Protein AF-0000000074579206 (afdb_homodimer)

Sequence (280 aa):
MSEERIQFNAKKGKWYVSKKIKIDENTSNEEIARVLASIEETLSIKIKDFLPFDMEKLRAIADEIYEKKKGRVKEEDISGALTKLKSPGTTKKLGTIDDTKEGKEILKRLLTEIVLERLGITSKIEAKMIEKYIEKSKAKMSEERIQFNAKKGKWYVSKKIKIDENTSNEEIARVLASIEETLSIKIKDFLPFDMEKLRAIADEIYEKKKGRVKEEDISGALTKLKSPGTTKKLGTIDDTKEGKEILKRLLTEIVLERLGITSKIEAKMIEKYIEKSKAK

pLDDT: mean 94.87, std 7.05, range [51.12, 98.88]

Radius of gyration: 19.79 Å; Cα contacts (8 Å, |Δi|>4): 370; chains: 2; bounding box: 54×46×43 Å

Secondary structure (DSSP, 8-state):
-PPEEEEEEEEETTEEEEEEEEE-TT--HHHHHHHHHHHHHHHHHHHHHHS-S-HHHHHHHHHHH----SSPPPHHHHHHHHHHHTSHHHHHHHTTT--SHHHHHHHHHHHHHHHHHHTT---PPPHHHHHHHHHHHHH-/-PPEEEEEEEEETTEEEEEEEEE-TT--HHHHHHHHHHHHHHHHHHHHHHS-S-HHHHHHHHHHH----SSPPPHHHHHHHHHHHTSHHHHHHHTTT--SHHHHHHHHHHHHHHHHHHTT---PPPHHHHHHHHHHHHH-

Nearest PDB structures (foldseek):
  8oou-assembly1_A  TM=2.689E-01  e=5.835E+00  Respiratory syncytial virus
  4uc8-assembly2_A  TM=2.616E-01  e=8.310E+00  Human respiratory syncytial virus A2
  4uca-assembly2_B  TM=2.344E-01  e=8.815E+00  Human respiratory syncytial virus A2
  8oou-assembly1_A  TM=2.690E-01  e=6.483E+00  Respiratory syncytial virus
  4uc8-assembly2_A  TM=2.626E-01  e=9.244E+00  Human respiratory syncytial virus A2

Organism: Methanococcus maripaludis (strain DSM 14266 / JCM 13030 / NBRC 101832 / S2 / LL) (N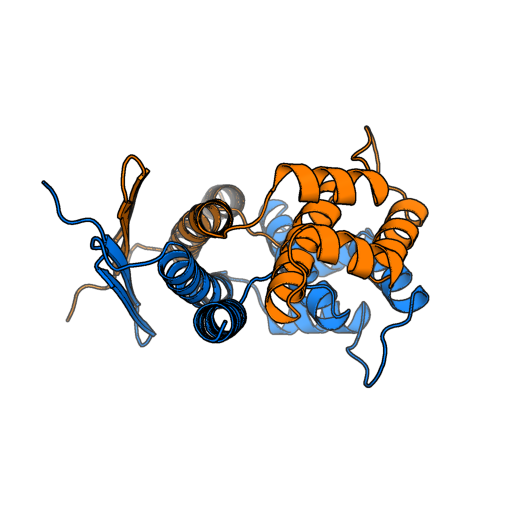CBI:txid267377)

Foldseek 3Di:
DDWDKDWDWDDDVPDTDIQMDTDDPPQDPLNVVLSVLAVVVVCVVVVVVPDPWDVVLLVVLLVVLPDQDPDAQDPVSVVSSVCSLPDPVSLVSQCVGPVDPVSSVVSSVVSVQVNCVSNVNDPRDHSVNSVVVVVVVVVD/DDWDKDWDWDDDVVDTDIQMDTDDPPQDPLNVVLSVLAVVVVCVVVVVVPDPWDVVLLVVLLVVLDDQDPDAQDPVSVVSSVCSLPDPVSLVSQCVGPVDPVSSVVSSVVSVQVNCVSNVNDPRDHSVNSVVVVVVVVVD

Structure (mmCIF, N/CA/C/O backbone):
data_AF-0000000074579206-model_v1
#
loop_
_entity.id
_entity.type
_entity.pdbx_description
1 polymer 'Conserved hypothetical archaeal protein'
#
loop_
_atom_site.group_PDB
_atom_site.id
_atom_site.type_symbol
_atom_site.label_atom_id
_atom_site.label_alt_id
_atom_site.label_comp_id
_atom_site.label_asym_id
_atom_site.label_entity_id
_atom_site.label_seq_id
_atom_site.pdbx_PDB_ins_code
_atom_site.Cartn_x
_atom_site.Cartn_y
_atom_site.Cartn_z
_atom_site.occupancy
_atom_site.B_iso_or_equiv
_atom_site.auth_seq_id
_atom_site.auth_comp_id
_atom_site.auth_asym_id
_atom_site.auth_atom_id
_atom_site.pdbx_PDB_model_num
ATOM 1 N N . MET A 1 1 ? -30.531 15.031 3.836 1 51.12 1 MET A N 1
ATOM 2 C CA . MET A 1 1 ? -29.266 14.867 3.135 1 51.12 1 MET A CA 1
ATOM 3 C C . MET A 1 1 ? -28.656 13.5 3.432 1 51.12 1 MET A C 1
ATOM 5 O O . MET A 1 1 ? -28.891 12.93 4.496 1 51.12 1 MET A O 1
ATOM 9 N N . SER A 1 2 ? -28.359 12.656 2.531 1 68.44 2 SER A N 1
ATOM 10 C CA . SER A 1 2 ? -27.938 11.281 2.783 1 68.44 2 SER A CA 1
ATOM 11 C C . SER A 1 2 ? -26.766 11.227 3.748 1 68.44 2 SER A C 1
ATOM 13 O O . SER A 1 2 ? -25.875 12.086 3.707 1 68.44 2 SER A O 1
ATOM 15 N N . GLU A 1 3 ? -26.828 10.414 4.633 1 88.88 3 GLU A N 1
ATOM 16 C CA . GLU A 1 3 ? -25.859 10.25 5.719 1 88.88 3 GLU A CA 1
ATOM 17 C C . GLU A 1 3 ? -24.469 9.914 5.18 1 88.88 3 GLU A C 1
ATOM 19 O O . GLU A 1 3 ? -24.328 9.039 4.324 1 88.88 3 GLU A O 1
ATOM 24 N N . GLU A 1 4 ? -23.469 10.859 5.457 1 96.62 4 GLU A N 1
ATOM 25 C CA . GLU A 1 4 ? -22.078 10.602 5.098 1 96.62 4 GLU A CA 1
ATOM 26 C C . GLU A 1 4 ? -21.453 9.555 6.012 1 96.62 4 GLU A C 1
ATOM 28 O O . GLU A 1 4 ? -21.609 9.617 7.234 1 96.62 4 GLU A O 1
ATOM 33 N N . ARG A 1 5 ? -20.859 8.523 5.383 1 98.44 5 ARG A N 1
ATOM 34 C CA . ARG A 1 5 ? -20.266 7.438 6.164 1 98.44 5 ARG A CA 1
ATOM 35 C C . ARG A 1 5 ? -19.266 6.645 5.328 1 98.44 5 ARG A C 1
ATOM 37 O O . ARG A 1 5 ? -19.281 6.73 4.098 1 98.44 5 ARG A O 1
ATOM 44 N N . ILE A 1 6 ? -18.438 5.953 5.961 1 98.75 6 ILE A N 1
ATOM 45 C CA . ILE A 1 6 ? -17.531 4.957 5.395 1 98.75 6 ILE A CA 1
ATOM 46 C C . ILE A 1 6 ? -17.766 3.607 6.066 1 98.75 6 ILE A C 1
ATOM 48 O O . ILE A 1 6 ? -17.859 3.527 7.293 1 98.75 6 ILE A O 1
ATOM 52 N N . GLN A 1 7 ? -17.859 2.617 5.242 1 98.62 7 GLN A N 1
ATOM 53 C CA . GLN A 1 7 ? -18.109 1.286 5.789 1 98.62 7 GLN A CA 1
ATOM 54 C C . GLN A 1 7 ? -17.406 0.216 4.961 1 98.62 7 GLN A C 1
ATOM 56 O O . GLN A 1 7 ? -17.438 0.253 3.729 1 98.62 7 GLN A O 1
ATOM 61 N N . PHE A 1 8 ? -16.719 -0.655 5.574 1 98.88 8 PHE A N 1
ATOM 62 C CA . PHE A 1 8 ? -16.141 -1.862 5.004 1 98.88 8 PHE A CA 1
ATOM 63 C C . PHE A 1 8 ? -16.578 -3.098 5.781 1 98.88 8 PHE A C 1
ATOM 65 O O . PHE A 1 8 ? -16.391 -3.168 7 1 98.88 8 PHE A O 1
ATOM 72 N N . ASN A 1 9 ? -17.219 -3.982 5.109 1 98.62 9 ASN A N 1
ATOM 73 C CA . ASN A 1 9 ? -17.625 -5.266 5.668 1 98.62 9 ASN A CA 1
ATOM 74 C C . ASN A 1 9 ? -17.156 -6.43 4.801 1 98.62 9 ASN A C 1
ATOM 76 O O . ASN A 1 9 ? -17.281 -6.387 3.576 1 98.62 9 ASN A O 1
ATOM 80 N N . ALA A 1 10 ? -16.625 -7.367 5.441 1 98.5 10 ALA A N 1
ATOM 81 C CA . ALA A 1 10 ? -16.219 -8.562 4.719 1 98.5 10 ALA A CA 1
ATOM 82 C C . ALA A 1 10 ? -16.484 -9.82 5.543 1 98.5 10 ALA A C 1
ATOM 84 O O . ALA A 1 10 ? -16.234 -9.844 6.75 1 98.5 10 ALA A O 1
ATOM 85 N N . LYS A 1 11 ? -17.078 -10.719 4.938 1 98.12 11 LYS A N 1
ATOM 86 C CA . LYS A 1 11 ? -17.312 -12.031 5.523 1 98.12 11 LYS A CA 1
ATOM 87 C C . LYS A 1 11 ? -16.984 -13.141 4.523 1 98.12 11 LYS A C 1
ATOM 89 O O . LYS A 1 11 ? -17.547 -13.18 3.428 1 98.12 11 LYS A O 1
ATOM 94 N N . LYS A 1 12 ? -16.125 -13.992 4.812 1 97.44 12 LYS A N 1
ATOM 95 C CA . LYS A 1 12 ? -15.75 -15.172 4.043 1 97.44 12 LYS A CA 1
ATOM 96 C C . LYS A 1 12 ? -15.148 -16.25 4.953 1 97.44 12 LYS A C 1
ATOM 98 O O . LYS A 1 12 ? -14.039 -16.094 5.461 1 97.44 12 LYS A O 1
ATOM 103 N N . GLY A 1 13 ? -15.867 -17.406 5.078 1 94.94 13 GLY A N 1
ATOM 104 C CA . GLY A 1 13 ? -15.391 -18.422 6.008 1 94.94 13 GLY A CA 1
ATOM 105 C C . GLY A 1 13 ? -15.258 -17.906 7.43 1 94.94 13 GLY A C 1
ATOM 106 O O . GLY A 1 13 ? -16.219 -17.359 7.984 1 94.94 13 GLY A O 1
ATOM 107 N N . LYS A 1 14 ? -14.109 -17.984 7.961 1 95.94 14 LYS A N 1
ATOM 108 C CA . LYS A 1 14 ? -13.859 -17.562 9.336 1 95.94 14 LYS A CA 1
ATOM 109 C C . LYS A 1 14 ? -13.484 -16.078 9.398 1 95.94 14 LYS A C 1
ATOM 111 O O . LYS A 1 14 ? -13.422 -15.492 10.477 1 95.94 14 LYS A O 1
ATOM 116 N N . TRP A 1 15 ? -13.195 -15.547 8.242 1 97.38 15 TRP A N 1
ATOM 117 C CA . TRP A 1 15 ? -12.812 -14.141 8.211 1 97.38 15 TRP A CA 1
ATOM 118 C C . TRP A 1 15 ? -14.039 -13.234 8.297 1 97.38 15 TRP A C 1
ATOM 120 O O . TRP A 1 15 ? -14.953 -13.336 7.469 1 97.38 15 TRP A O 1
ATOM 130 N N . TYR A 1 16 ? -14.062 -12.453 9.289 1 97.81 16 TYR A N 1
ATOM 131 C CA . TYR A 1 16 ? -15.094 -11.43 9.453 1 97.81 16 TYR A CA 1
ATOM 132 C C . TYR A 1 16 ? -14.484 -10.117 9.93 1 97.81 16 TYR A C 1
ATOM 134 O O . TYR A 1 16 ? -13.688 -10.102 10.875 1 97.81 16 TYR A O 1
ATOM 142 N N . VAL A 1 17 ? -14.828 -9.086 9.25 1 98.19 17 VAL A N 1
ATOM 143 C CA . VAL A 1 17 ? -14.375 -7.766 9.672 1 98.19 17 VAL A CA 1
ATOM 144 C C . VAL A 1 17 ? -15.438 -6.727 9.336 1 98.19 17 VAL A C 1
ATOM 146 O O . VAL A 1 17 ? -16.109 -6.828 8.312 1 98.19 17 VAL A O 1
ATOM 149 N N . SER A 1 18 ? -15.703 -5.871 10.25 1 98.38 18 SER A N 1
ATOM 150 C CA . SER A 1 18 ? -16.562 -4.707 10.07 1 98.38 18 SER A CA 1
ATOM 151 C C . SER A 1 18 ? -15.891 -3.436 10.578 1 98.38 18 SER A C 1
ATOM 153 O O . SER A 1 18 ? -15.555 -3.336 11.758 1 98.38 18 SER A O 1
ATOM 155 N N . LYS A 1 19 ? -15.578 -2.523 9.711 1 98.56 19 LYS A N 1
ATOM 156 C CA . LYS A 1 19 ? -15.047 -1.202 10.031 1 98.56 19 LYS A CA 1
ATOM 157 C C . LYS A 1 19 ? -15.93 -0.098 9.469 1 98.56 19 LYS A C 1
ATOM 159 O O . LYS A 1 19 ? -16.312 -0.143 8.297 1 98.56 19 LYS A O 1
ATOM 164 N N . LYS A 1 20 ? -16.297 0.855 10.312 1 97.75 20 LYS A N 1
ATOM 165 C CA . LYS A 1 20 ? -17.203 1.905 9.852 1 97.75 20 LYS A CA 1
ATOM 166 C C . LYS A 1 20 ? -17 3.189 10.656 1 97.75 20 LYS A C 1
ATOM 168 O O . LYS A 1 20 ? -16.469 3.158 11.766 1 97.75 20 LYS A O 1
ATOM 173 N N . ILE A 1 21 ? -17.344 4.254 10.086 1 98.31 21 ILE A N 1
ATOM 174 C CA . ILE A 1 21 ? -17.406 5.551 10.75 1 98.31 21 ILE A CA 1
ATOM 175 C C . ILE A 1 21 ? -18.547 6.383 10.164 1 98.31 21 ILE A C 1
ATOM 177 O O . ILE A 1 21 ? -18.688 6.465 8.938 1 98.31 21 ILE A O 1
ATOM 181 N N . LYS A 1 22 ? -19.344 6.871 11.07 1 98.06 22 LYS A N 1
ATOM 182 C CA . LYS A 1 22 ? -20.281 7.91 10.664 1 98.06 22 LYS A CA 1
ATOM 183 C C . LYS A 1 22 ? -19.609 9.273 10.617 1 98.06 22 LYS A C 1
ATOM 185 O O . LYS A 1 22 ? -18.797 9.609 11.484 1 98.06 22 LYS A O 1
ATOM 190 N N . ILE A 1 23 ? -19.906 9.992 9.633 1 98.19 23 ILE A N 1
ATOM 191 C CA . ILE A 1 23 ? -19.266 11.289 9.453 1 98.19 23 ILE A CA 1
ATOM 192 C C . ILE A 1 23 ? -20.266 12.406 9.734 1 98.19 23 ILE A C 1
ATOM 194 O O . ILE A 1 23 ? -21.312 12.484 9.086 1 98.19 23 ILE A O 1
ATOM 198 N N . ASP A 1 24 ? -20.031 13.195 10.656 1 96.62 24 ASP A N 1
ATOM 199 C CA . ASP A 1 24 ? -20.828 14.383 10.969 1 96.62 24 ASP A CA 1
ATOM 200 C C . ASP A 1 24 ? -19.938 15.617 11.094 1 96.62 24 ASP A C 1
ATOM 202 O O . ASP A 1 24 ? -18.797 15.617 10.633 1 96.62 24 ASP A O 1
ATOM 206 N N . GLU A 1 25 ? -20.5 16.734 11.531 1 94.75 25 GLU A N 1
ATOM 207 C CA . GLU A 1 25 ? -19.781 18.016 11.578 1 94.75 25 GLU A CA 1
ATOM 208 C C . GLU A 1 25 ? -18.578 17.938 12.523 1 94.75 25 GLU A C 1
ATOM 210 O O . GLU A 1 25 ? -17.672 18.766 12.445 1 94.75 25 GLU A O 1
ATOM 215 N N . ASN A 1 26 ? -18.516 16.922 13.438 1 95.5 26 ASN A N 1
ATOM 216 C CA . ASN A 1 26 ? -17.453 16.812 14.43 1 95.5 26 ASN A CA 1
ATOM 217 C C . ASN A 1 26 ? -16.375 15.812 13.992 1 95.5 26 ASN A C 1
ATOM 219 O O . ASN A 1 26 ? -15.359 15.664 14.672 1 95.5 26 ASN A O 1
ATOM 223 N N . THR A 1 27 ? -16.594 15.148 12.922 1 97.5 27 THR A N 1
ATOM 224 C CA . THR A 1 27 ? -15.617 14.18 12.422 1 97.5 27 THR A CA 1
ATOM 225 C C . THR A 1 27 ? -14.516 14.883 11.625 1 97.5 27 THR A C 1
ATOM 227 O O . THR A 1 27 ? -14.789 15.5 10.594 1 97.5 27 THR A O 1
ATOM 230 N N . SER A 1 28 ? -13.305 14.789 12.078 1 97.12 28 SER A N 1
ATOM 231 C CA . SER A 1 28 ? -12.203 15.43 11.383 1 97.12 28 SER A CA 1
ATOM 232 C C . SER A 1 28 ? -11.766 14.617 10.172 1 97.12 28 SER A C 1
ATOM 234 O O . SER A 1 28 ? -12 13.406 10.109 1 97.12 28 SER A O 1
ATOM 236 N N . ASN A 1 29 ? -11.188 15.266 9.234 1 97.81 29 ASN A N 1
ATOM 237 C CA . ASN A 1 29 ? -10.609 14.586 8.086 1 97.81 29 ASN A CA 1
ATOM 238 C C . ASN A 1 29 ? -9.586 13.539 8.508 1 97.81 29 ASN A C 1
ATOM 240 O O . ASN A 1 29 ? -9.516 12.453 7.926 1 97.81 29 ASN A O 1
ATOM 244 N N . GLU A 1 30 ? -8.812 13.852 9.508 1 98.25 30 GLU A N 1
ATOM 245 C CA . GLU A 1 30 ? -7.801 12.914 10 1 98.25 30 GLU A CA 1
ATOM 246 C C . GLU A 1 30 ? -8.438 11.641 10.539 1 98.25 30 GLU A C 1
ATOM 248 O O . GLU A 1 30 ? -7.875 10.555 10.414 1 98.25 30 GLU A O 1
ATOM 253 N N . GLU A 1 31 ? -9.586 11.781 11.156 1 98.38 31 GLU A N 1
ATOM 254 C CA . GLU A 1 31 ? -10.297 10.602 11.633 1 98.38 31 GLU A CA 1
ATOM 255 C C . GLU A 1 31 ? -10.75 9.727 10.469 1 98.38 31 GLU A C 1
ATOM 257 O O . GLU A 1 31 ? -10.703 8.492 10.555 1 98.38 31 GLU A O 1
ATOM 262 N N . ILE A 1 32 ? -11.164 10.367 9.453 1 98.69 32 ILE A N 1
ATOM 263 C CA . ILE A 1 32 ? -11.547 9.641 8.25 1 98.69 32 ILE A CA 1
ATOM 264 C C . ILE A 1 32 ? -10.328 8.906 7.684 1 98.69 32 ILE A C 1
ATOM 266 O O . ILE A 1 32 ? -10.398 7.711 7.391 1 98.69 32 ILE A O 1
ATOM 270 N N . ALA A 1 33 ? -9.211 9.617 7.578 1 98.81 33 ALA A N 1
ATOM 271 C CA . ALA A 1 33 ? -7.969 9.016 7.086 1 98.81 33 ALA A CA 1
ATOM 272 C C . ALA A 1 33 ? -7.57 7.812 7.934 1 98.81 33 ALA A C 1
ATOM 274 O O . ALA A 1 33 ? -7.086 6.805 7.402 1 98.81 33 ALA A O 1
ATOM 275 N N . ARG A 1 34 ? -7.77 7.891 9.188 1 98.81 34 ARG A N 1
ATOM 276 C CA . ARG A 1 34 ? -7.414 6.812 10.102 1 98.81 34 ARG A CA 1
ATOM 277 C C . ARG A 1 34 ? -8.219 5.555 9.797 1 98.81 34 ARG A C 1
ATOM 279 O O . ARG A 1 34 ? -7.672 4.449 9.773 1 98.81 34 ARG A O 1
ATOM 286 N N . VAL A 1 35 ? -9.508 5.723 9.617 1 98.88 35 VAL A N 1
ATOM 287 C CA . VAL A 1 35 ? -10.367 4.582 9.328 1 98.88 35 VAL A CA 1
ATOM 288 C C . VAL A 1 35 ? -10 3.986 7.973 1 98.88 35 VAL A C 1
ATOM 290 O O . VAL A 1 35 ? -9.914 2.764 7.828 1 98.88 35 VAL A O 1
ATOM 293 N N . LEU A 1 36 ? -9.766 4.887 7.012 1 98.88 36 LEU A N 1
ATOM 294 C CA . LEU A 1 36 ? -9.352 4.41 5.695 1 98.88 36 LEU A CA 1
ATOM 295 C C . LEU A 1 36 ? -8.039 3.629 5.789 1 98.88 36 LEU A C 1
ATOM 297 O O . LEU A 1 36 ? -7.902 2.568 5.176 1 98.88 36 LEU A O 1
ATOM 301 N N . ALA A 1 37 ? -7.113 4.113 6.523 1 98.75 37 ALA A N 1
ATOM 302 C CA . ALA A 1 37 ? -5.836 3.43 6.719 1 98.75 37 ALA A CA 1
ATOM 303 C C . ALA A 1 37 ? -6.039 2.076 7.395 1 98.75 37 ALA A C 1
ATOM 305 O O . ALA A 1 37 ? -5.371 1.098 7.047 1 98.75 37 ALA A O 1
ATOM 306 N N . SER A 1 38 ? -6.938 2.025 8.336 1 98.81 38 SER A N 1
ATOM 307 C CA . SER A 1 38 ? -7.246 0.783 9.031 1 98.81 38 SER A CA 1
ATOM 308 C C . SER A 1 38 ? -7.805 -0.266 8.078 1 98.81 38 SER A C 1
ATOM 310 O O . SER A 1 38 ? -7.453 -1.443 8.164 1 98.81 38 SER A O 1
ATOM 312 N N . ILE A 1 39 ? -8.648 0.149 7.223 1 98.88 39 ILE A N 1
ATOM 313 C CA . ILE A 1 39 ? -9.195 -0.76 6.219 1 98.88 39 ILE A CA 1
ATOM 314 C C . ILE A 1 39 ? -8.078 -1.232 5.289 1 98.88 39 ILE A C 1
ATOM 316 O O . ILE A 1 39 ? -7.969 -2.428 5.004 1 98.88 39 ILE A O 1
ATOM 320 N N . GLU A 1 40 ? -7.27 -0.291 4.844 1 98.5 40 GLU A N 1
ATOM 321 C CA . GLU A 1 40 ? -6.188 -0.629 3.924 1 98.5 40 GLU A CA 1
ATOM 322 C C . GLU A 1 40 ? -5.246 -1.665 4.535 1 98.5 40 GLU A C 1
ATOM 324 O O . GLU A 1 40 ? -4.785 -2.576 3.846 1 98.5 40 GLU A O 1
ATOM 329 N N . GLU A 1 41 ? -4.941 -1.551 5.824 1 97.81 41 GLU A N 1
ATOM 330 C CA . GLU A 1 41 ? -4.098 -2.52 6.52 1 97.81 41 GLU A CA 1
ATOM 331 C C . GLU A 1 41 ? -4.68 -3.928 6.418 1 97.81 41 GLU A C 1
ATOM 333 O O . GLU A 1 41 ? -3.945 -4.895 6.195 1 97.81 41 GLU A O 1
ATOM 338 N N . THR A 1 42 ? -5.941 -4.008 6.633 1 98.31 42 THR A N 1
ATOM 339 C CA . THR A 1 42 ? -6.633 -5.289 6.559 1 98.31 42 THR A CA 1
ATOM 340 C C . THR A 1 42 ? -6.559 -5.863 5.145 1 98.31 42 THR A C 1
ATOM 342 O O . THR A 1 42 ? -6.246 -7.043 4.965 1 98.31 42 THR A O 1
ATOM 345 N N . LEU A 1 43 ? -6.797 -5.008 4.176 1 98.44 43 LEU A N 1
ATOM 346 C CA . LEU A 1 43 ? -6.84 -5.453 2.785 1 98.44 43 LEU A CA 1
ATOM 347 C C . LEU A 1 43 ? -5.473 -5.941 2.328 1 98.44 43 LEU A C 1
ATOM 349 O O . LEU A 1 43 ? -5.371 -6.945 1.616 1 98.44 43 LEU A O 1
ATOM 353 N N . SER A 1 44 ? -4.426 -5.219 2.738 1 96.25 44 SER A N 1
ATOM 354 C CA . SER A 1 44 ? -3.066 -5.551 2.322 1 96.25 44 SER A CA 1
ATOM 355 C C . SER A 1 44 ? -2.691 -6.969 2.738 1 96.25 44 SER A C 1
ATOM 357 O O . SER A 1 44 ? -1.944 -7.648 2.031 1 96.25 44 SER A O 1
ATOM 359 N N . ILE A 1 45 ? -3.211 -7.414 3.818 1 96.56 45 ILE A N 1
ATOM 360 C CA . ILE A 1 45 ? -2.955 -8.766 4.316 1 96.56 45 ILE A CA 1
ATOM 361 C C . ILE A 1 45 ? -3.854 -9.758 3.592 1 96.56 45 ILE A C 1
ATOM 363 O O . ILE A 1 45 ? -3.379 -10.781 3.09 1 96.56 45 ILE A O 1
ATOM 367 N N . LYS A 1 46 ? -5.074 -9.477 3.447 1 98.19 46 LYS A N 1
ATOM 368 C CA . LYS A 1 46 ? -6.066 -10.445 2.99 1 98.19 46 LYS A CA 1
ATOM 369 C C . LYS A 1 46 ? -5.941 -10.695 1.49 1 98.19 46 LYS A C 1
ATOM 371 O O . LYS A 1 46 ? -6.219 -11.797 1.014 1 98.19 46 LYS A O 1
ATOM 376 N N . ILE A 1 47 ? -5.547 -9.688 0.719 1 98.62 47 ILE A N 1
ATOM 377 C CA . ILE A 1 47 ? -5.328 -9.883 -0.71 1 98.62 47 ILE A CA 1
ATOM 378 C C . ILE A 1 47 ? -4.406 -11.078 -0.937 1 98.62 47 ILE A C 1
ATOM 380 O O . ILE A 1 47 ? -4.684 -11.938 -1.777 1 98.62 47 ILE A O 1
ATOM 384 N N . LYS A 1 48 ? -3.373 -11.148 -0.19 1 97.88 48 LYS A N 1
ATOM 385 C CA . LYS A 1 48 ? -2.396 -12.227 -0.335 1 97.88 48 LYS A CA 1
ATOM 386 C C . LYS A 1 48 ? -3.012 -13.578 0.013 1 97.88 48 LYS A C 1
ATOM 388 O O . LYS A 1 48 ? -2.676 -14.594 -0.598 1 97.88 48 LYS A O 1
ATOM 393 N N . ASP A 1 49 ? -3.92 -13.602 0.969 1 97.56 49 ASP A N 1
ATOM 394 C CA . ASP A 1 49 ? -4.594 -14.828 1.38 1 97.56 49 ASP A CA 1
ATOM 395 C C . ASP A 1 49 ? -5.41 -15.422 0.232 1 97.56 49 ASP A C 1
ATOM 397 O O . ASP A 1 49 ? -5.625 -16.625 0.175 1 97.56 49 ASP A O 1
ATOM 401 N N . PHE A 1 50 ? -5.801 -14.555 -0.654 1 98.25 50 PHE A N 1
ATOM 402 C CA . PHE A 1 50 ? -6.746 -15.008 -1.666 1 98.25 50 PHE A CA 1
ATOM 403 C C . PHE A 1 50 ? -6.047 -15.234 -3 1 98.25 50 PHE A C 1
ATOM 405 O O . PHE A 1 50 ? -6.676 -15.664 -3.973 1 98.25 50 PHE A O 1
ATOM 412 N N . LEU A 1 51 ? -4.785 -14.93 -3.041 1 98.31 51 LEU A N 1
ATOM 413 C CA . LEU A 1 51 ? -4.016 -15.242 -4.238 1 98.31 51 LEU A CA 1
ATOM 414 C C . LEU A 1 51 ? -3.455 -16.656 -4.168 1 98.31 51 LEU A C 1
ATOM 416 O O . LEU A 1 51 ? -3.125 -17.156 -3.086 1 98.31 51 LEU A O 1
ATOM 420 N N . PRO A 1 52 ? -3.316 -17.375 -5.293 1 97.56 52 PRO A N 1
ATOM 421 C CA . PRO A 1 52 ? -3.008 -18.812 -5.297 1 97.56 52 PRO A CA 1
ATOM 422 C C . PRO A 1 52 ? -1.513 -19.094 -5.172 1 97.56 52 PRO A C 1
ATOM 424 O O . PRO A 1 52 ? -1.048 -20.156 -5.562 1 97.56 52 PRO A O 1
ATOM 427 N N . PHE A 1 53 ? -0.786 -18.156 -4.664 1 98.44 53 PHE A N 1
ATOM 428 C CA . PHE A 1 53 ? 0.666 -18.266 -4.719 1 98.44 53 PHE A CA 1
ATOM 429 C C . PHE A 1 53 ? 1.207 -18.875 -3.43 1 98.44 53 PHE A C 1
ATOM 431 O O . PHE A 1 53 ? 0.69 -18.594 -2.346 1 98.44 53 PHE A O 1
ATOM 438 N N . ASP A 1 54 ? 2.172 -19.672 -3.543 1 98.38 54 ASP A N 1
ATOM 439 C CA . ASP A 1 54 ? 2.891 -20.234 -2.404 1 98.38 54 ASP A CA 1
ATOM 440 C C . ASP A 1 54 ? 3.754 -19.172 -1.721 1 98.38 54 ASP A C 1
ATOM 442 O O . ASP A 1 54 ? 4.891 -18.938 -2.127 1 98.38 54 ASP A O 1
ATOM 446 N N . MET A 1 55 ? 3.273 -18.656 -0.639 1 98.19 55 MET A N 1
ATOM 447 C CA . MET A 1 55 ? 3.928 -17.547 0.036 1 98.19 55 MET A CA 1
ATOM 448 C C . MET A 1 55 ? 5.203 -18 0.732 1 98.19 55 MET A C 1
ATOM 450 O O . MET A 1 55 ? 6.121 -17.203 0.942 1 98.19 55 MET A O 1
ATOM 454 N N . GLU A 1 56 ? 5.273 -19.234 1.141 1 98.38 56 GLU A N 1
ATOM 455 C CA . GLU A 1 56 ? 6.496 -19.75 1.753 1 98.38 56 GLU A CA 1
ATOM 456 C C . GLU A 1 56 ? 7.648 -19.766 0.751 1 98.38 56 GLU A C 1
ATOM 458 O O . GLU A 1 56 ? 8.773 -19.391 1.082 1 98.38 56 GLU A O 1
ATOM 463 N N . LYS A 1 57 ? 7.34 -20.203 -0.427 1 98.62 57 LYS A N 1
ATOM 464 C CA . LYS A 1 57 ? 8.352 -20.172 -1.477 1 98.62 57 LYS A CA 1
ATOM 465 C C . LYS A 1 57 ? 8.773 -18.75 -1.801 1 98.62 57 LYS A C 1
ATOM 467 O O . LYS A 1 57 ? 9.953 -18.484 -2.027 1 98.62 57 LYS A O 1
ATOM 472 N N . LEU A 1 58 ? 7.828 -17.859 -1.818 1 98.81 58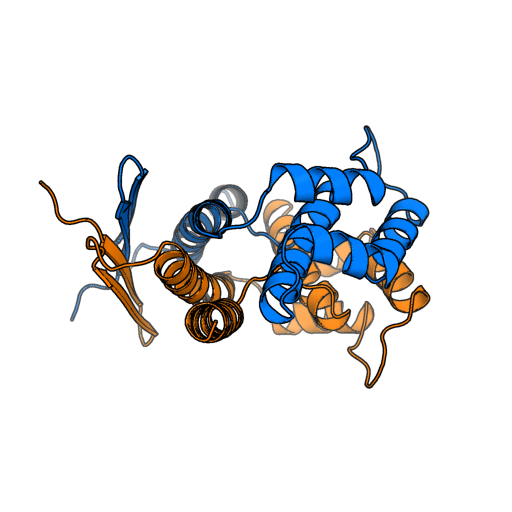 LEU A N 1
ATOM 473 C CA . LEU A 1 58 ? 8.133 -16.469 -2.104 1 98.81 58 LEU A CA 1
ATOM 474 C C . LEU A 1 58 ? 9.039 -15.875 -1.028 1 98.81 58 LEU A C 1
ATOM 476 O O . LEU A 1 58 ? 9.977 -15.141 -1.339 1 98.81 58 LEU A O 1
ATOM 480 N N . ARG A 1 59 ? 8.758 -16.234 0.193 1 98.31 59 ARG A N 1
ATOM 481 C CA . ARG A 1 59 ? 9.586 -15.742 1.29 1 98.31 59 ARG A CA 1
ATOM 482 C C . ARG A 1 59 ? 11 -16.297 1.2 1 98.31 59 ARG A C 1
ATOM 484 O O . ARG A 1 59 ? 11.969 -15.625 1.554 1 98.31 59 ARG A O 1
ATOM 491 N N . ALA A 1 60 ? 11.117 -17.5 0.73 1 98.5 60 ALA A N 1
ATOM 492 C CA . ALA A 1 60 ? 12.445 -18.094 0.534 1 98.5 60 ALA A CA 1
ATOM 493 C C . ALA A 1 60 ? 13.234 -17.328 -0.524 1 98.5 60 ALA A C 1
ATOM 495 O O . ALA A 1 60 ? 14.438 -17.109 -0.379 1 98.5 60 ALA A O 1
ATOM 496 N N . ILE A 1 61 ? 12.539 -16.938 -1.561 1 98.56 61 ILE A N 1
ATOM 497 C CA . ILE A 1 61 ? 13.18 -16.125 -2.58 1 98.56 61 ILE A CA 1
ATOM 498 C C . ILE A 1 61 ? 13.586 -14.773 -1.983 1 98.56 61 ILE A C 1
ATOM 500 O O . ILE A 1 61 ? 14.68 -14.266 -2.254 1 98.56 61 ILE A O 1
ATOM 504 N N . ALA A 1 62 ? 12.711 -14.188 -1.165 1 98.44 62 ALA A N 1
ATOM 505 C CA . ALA A 1 62 ? 13.023 -12.922 -0.498 1 98.44 62 ALA A CA 1
ATOM 506 C C . ALA A 1 62 ? 14.258 -13.062 0.389 1 98.44 62 ALA A C 1
ATOM 508 O O . ALA A 1 62 ? 15.086 -12.148 0.466 1 98.44 62 ALA A O 1
ATOM 509 N N . ASP A 1 63 ? 14.438 -14.211 1.024 1 97.62 63 ASP A N 1
ATOM 510 C CA . ASP A 1 63 ? 15.594 -14.477 1.877 1 97.62 63 ASP A CA 1
ATOM 511 C C . ASP A 1 63 ? 16.891 -14.43 1.074 1 97.62 63 ASP A C 1
ATOM 513 O O . ASP A 1 63 ? 17.922 -13.992 1.58 1 97.62 63 ASP A O 1
ATOM 517 N N . GLU A 1 64 ? 16.812 -14.938 -0.08 1 97.19 64 GLU A N 1
ATOM 518 C CA . GLU A 1 64 ? 17.984 -14.938 -0.945 1 97.19 64 GLU A CA 1
ATOM 519 C C . GLU A 1 64 ? 18.344 -13.516 -1.376 1 97.19 64 GLU A C 1
ATOM 521 O O . GLU A 1 64 ? 19.5 -13.234 -1.693 1 97.19 64 GLU A O 1
ATOM 526 N N . ILE A 1 65 ? 17.391 -12.641 -1.434 1 97.38 65 ILE A N 1
ATOM 527 C CA . ILE A 1 65 ? 17.625 -11.258 -1.856 1 97.38 65 ILE A CA 1
ATOM 528 C C . ILE A 1 65 ? 18.156 -10.445 -0.683 1 97.38 65 ILE A C 1
ATOM 530 O O . ILE A 1 65 ? 19.188 -9.766 -0.806 1 97.38 65 ILE A O 1
ATOM 534 N N . TYR A 1 66 ? 17.375 -10.508 0.379 1 96.19 66 TYR A N 1
ATOM 535 C CA . TYR A 1 66 ? 17.781 -9.781 1.575 1 96.19 66 TYR A CA 1
ATOM 536 C C . TYR A 1 66 ? 17.094 -10.352 2.816 1 96.19 66 TYR A C 1
ATOM 538 O O . TYR A 1 66 ? 15.875 -10.375 2.908 1 96.19 66 TYR A O 1
ATOM 546 N N . GLU A 1 67 ? 17.906 -10.836 3.729 1 94.12 67 GLU A N 1
ATOM 547 C CA . GLU A 1 67 ? 17.406 -11.258 5.035 1 94.12 67 GLU A CA 1
ATOM 548 C C . GLU A 1 67 ? 17.484 -10.117 6.043 1 94.12 67 GLU A C 1
ATOM 550 O O . GLU A 1 67 ? 18.531 -9.492 6.215 1 94.12 67 GLU A O 1
ATOM 555 N N . LYS A 1 68 ? 16.312 -9.945 6.586 1 88.12 68 LYS A N 1
ATOM 556 C CA . LYS A 1 68 ? 16.297 -8.867 7.566 1 88.12 68 LYS A CA 1
ATOM 557 C C . LYS A 1 68 ? 17.344 -9.086 8.648 1 88.12 68 LYS A C 1
ATOM 559 O O . LYS A 1 68 ? 17.438 -10.172 9.227 1 88.12 68 LYS A O 1
ATOM 564 N N . LYS A 1 69 ? 18.109 -8.109 8.773 1 84.56 69 LYS A N 1
ATOM 565 C CA . LYS A 1 69 ? 19.141 -8.156 9.789 1 84.56 69 LYS A CA 1
ATOM 566 C C . LYS A 1 69 ? 18.828 -7.223 10.953 1 84.56 69 LYS A C 1
ATOM 568 O O . LYS A 1 69 ? 17.969 -6.336 10.828 1 84.56 69 LYS A O 1
ATOM 573 N N . LYS A 1 70 ? 19.5 -7.703 12.055 1 84.69 70 LYS A N 1
ATOM 574 C CA . LYS A 1 70 ? 19.406 -6.801 13.195 1 84.69 70 LYS A CA 1
ATOM 575 C C . LYS A 1 70 ? 20.25 -5.547 12.984 1 84.69 70 LYS A C 1
ATOM 577 O O . LYS A 1 70 ? 21.359 -5.617 12.453 1 84.69 70 LYS A O 1
ATOM 582 N N . GLY A 1 71 ? 19.688 -4.434 13.297 1 82.56 71 GLY A N 1
ATOM 583 C CA . GLY A 1 71 ? 20.453 -3.201 13.195 1 82.56 71 GLY A CA 1
ATOM 584 C C . GLY A 1 71 ? 20.047 -2.344 12.008 1 82.56 71 GLY A C 1
ATOM 585 O O . GLY A 1 71 ? 19.031 -2.594 11.375 1 82.56 71 GLY A O 1
ATOM 586 N N . ARG A 1 72 ? 21.016 -1.393 11.711 1 83 72 ARG A N 1
ATOM 587 C CA . ARG A 1 72 ? 20.734 -0.406 10.68 1 83 72 ARG A CA 1
ATOM 588 C C . ARG A 1 72 ? 21 -0.973 9.289 1 83 72 ARG A C 1
ATOM 590 O O . ARG A 1 72 ? 22 -1.662 9.078 1 83 72 ARG A O 1
ATOM 597 N N . VAL A 1 73 ? 20.094 -0.859 8.375 1 87.75 73 VAL A N 1
ATOM 598 C CA . VAL A 1 73 ? 20.266 -1.243 6.98 1 87.75 73 VAL A CA 1
ATOM 599 C C . VAL A 1 73 ? 21.219 -0.278 6.293 1 87.75 73 VAL A C 1
ATOM 601 O O . VAL A 1 73 ? 21.031 0.938 6.336 1 87.75 73 VAL A O 1
ATOM 604 N N . LYS A 1 74 ? 22.297 -0.802 5.707 1 86 74 LYS A N 1
ATOM 605 C CA . LYS A 1 74 ? 23.312 0.014 5.035 1 86 74 LYS A CA 1
ATOM 606 C C . LYS A 1 74 ? 22.906 0.299 3.59 1 86 74 LYS A C 1
ATOM 608 O O . LYS A 1 74 ? 22.078 -0.413 3.016 1 86 74 LYS A O 1
ATOM 613 N N . GLU A 1 75 ? 23.516 1.311 3.049 1 83.88 75 GLU A N 1
ATOM 614 C CA . GLU A 1 75 ? 23.25 1.684 1.663 1 83.88 75 GLU A CA 1
ATOM 615 C C . GLU A 1 75 ? 23.578 0.532 0.712 1 83.88 75 GLU A C 1
ATOM 617 O O . GLU A 1 75 ? 22.844 0.304 -0.257 1 83.88 75 GLU A O 1
ATOM 622 N N . GLU A 1 76 ? 24.609 -0.151 0.991 1 86.75 76 GLU A N 1
ATOM 623 C CA . GLU A 1 76 ? 25.016 -1.275 0.153 1 86.75 76 GLU A CA 1
ATOM 624 C C . GLU A 1 76 ? 23.969 -2.383 0.173 1 86.75 76 GLU A C 1
ATOM 626 O O . GLU A 1 76 ? 23.75 -3.07 -0.83 1 86.75 76 GLU A O 1
ATOM 631 N N . ASP A 1 77 ? 23.312 -2.572 1.298 1 89.31 77 ASP A N 1
ATOM 632 C CA . ASP A 1 77 ? 22.234 -3.553 1.416 1 89.31 77 ASP A CA 1
ATOM 633 C C . ASP A 1 77 ? 21.062 -3.191 0.509 1 89.31 77 ASP A C 1
ATOM 635 O O . ASP A 1 77 ? 20.516 -4.055 -0.188 1 89.31 77 ASP A O 1
ATOM 639 N N . ILE A 1 78 ? 20.75 -1.935 0.536 1 89.75 78 ILE A N 1
ATOM 640 C CA . ILE A 1 78 ? 19.625 -1.448 -0.238 1 89.75 78 ILE A CA 1
ATOM 641 C C . ILE A 1 78 ? 19.906 -1.615 -1.729 1 89.75 78 ILE A C 1
ATOM 643 O O . ILE A 1 78 ? 19.094 -2.203 -2.457 1 89.75 78 ILE A O 1
ATOM 647 N N . SER A 1 79 ? 21.062 -1.129 -2.133 1 88.38 79 SER A N 1
ATOM 648 C CA . SER A 1 79 ? 21.438 -1.208 -3.541 1 88.38 79 SER A CA 1
ATOM 649 C C . SER A 1 79 ? 21.516 -2.656 -4.016 1 88.38 79 SER A C 1
ATOM 651 O O . SER A 1 79 ? 21 -2.99 -5.086 1 88.38 79 SER A O 1
ATOM 653 N N . GLY A 1 80 ? 22.109 -3.441 -3.227 1 90.38 80 GLY A N 1
ATOM 654 C CA . GLY A 1 80 ? 22.234 -4.848 -3.58 1 90.38 80 GLY A CA 1
ATOM 655 C C . GLY A 1 80 ? 20.906 -5.555 -3.688 1 90.38 80 GLY A C 1
ATOM 656 O O . GLY A 1 80 ? 20.656 -6.297 -4.645 1 90.38 80 GLY A O 1
ATOM 657 N N . ALA A 1 81 ? 20.016 -5.316 -2.713 1 94.12 81 ALA A N 1
ATOM 658 C CA . ALA A 1 81 ? 18.719 -5.969 -2.691 1 94.12 81 ALA A CA 1
ATOM 659 C C . ALA A 1 81 ? 17.859 -5.531 -3.879 1 94.12 81 ALA A C 1
ATOM 661 O O . ALA A 1 81 ? 17.219 -6.363 -4.531 1 94.12 81 ALA A O 1
ATOM 662 N N . LEU A 1 82 ? 17.891 -4.285 -4.195 1 91.69 82 LEU A N 1
ATOM 663 C CA . LEU A 1 82 ? 17.047 -3.779 -5.27 1 91.69 82 LEU A CA 1
ATOM 664 C C . LEU A 1 82 ? 17.562 -4.234 -6.629 1 91.69 82 LEU A C 1
ATOM 666 O O . LEU A 1 82 ? 16.766 -4.492 -7.543 1 91.69 82 LEU A O 1
ATOM 670 N N . THR A 1 83 ? 18.891 -4.316 -6.711 1 89.75 83 THR A N 1
ATOM 671 C CA . THR A 1 83 ? 19.484 -4.863 -7.926 1 89.75 83 THR A CA 1
ATOM 672 C C . THR A 1 83 ? 19.062 -6.312 -8.133 1 89.75 83 THR A C 1
ATOM 674 O O . THR A 1 83 ? 18.656 -6.695 -9.234 1 89.75 83 THR A O 1
ATOM 677 N N . LYS A 1 84 ? 19.094 -7.047 -7.109 1 93.62 84 LYS A N 1
ATOM 678 C CA . LYS A 1 84 ? 18.688 -8.445 -7.191 1 93.62 84 LYS A CA 1
ATOM 679 C C . LYS A 1 84 ? 17.188 -8.562 -7.492 1 93.62 84 LYS A C 1
ATOM 681 O O . LYS A 1 84 ? 16.781 -9.422 -8.273 1 93.62 84 LYS A O 1
ATOM 686 N N . LEU A 1 85 ? 16.453 -7.719 -6.863 1 94.75 85 LEU A N 1
ATOM 687 C CA . LEU A 1 85 ? 15.008 -7.715 -7.035 1 94.75 85 LEU A CA 1
ATOM 688 C C . LEU A 1 85 ? 14.633 -7.555 -8.5 1 94.75 85 LEU A C 1
ATOM 690 O O . LEU A 1 85 ? 13.672 -8.172 -8.977 1 94.75 85 LEU A O 1
ATOM 694 N N . LYS A 1 86 ? 15.367 -6.801 -9.242 1 91.06 86 LYS A N 1
ATOM 695 C CA . LYS A 1 86 ? 15.047 -6.484 -10.633 1 91.06 86 LYS A CA 1
ATOM 696 C C . LYS A 1 86 ? 15.781 -7.418 -11.594 1 91.06 86 LYS A C 1
ATOM 698 O O . LYS A 1 86 ? 15.625 -7.312 -12.812 1 91.06 86 LYS A O 1
ATOM 703 N N . SER A 1 87 ? 16.5 -8.344 -11.102 1 93.19 87 SER A N 1
ATOM 704 C CA . SER A 1 87 ? 17.375 -9.172 -11.945 1 93.19 87 SER A CA 1
ATOM 705 C C . SER A 1 87 ? 16.578 -10.258 -12.656 1 93.19 87 SER A C 1
ATOM 707 O O . SER A 1 87 ? 15.57 -10.742 -12.133 1 93.19 87 SER A O 1
ATOM 709 N N . PRO A 1 88 ? 17.062 -10.656 -13.797 1 94.94 88 PRO A N 1
ATOM 710 C CA . PRO A 1 88 ? 16.438 -11.781 -14.5 1 94.94 88 PRO A CA 1
ATOM 711 C C . PRO A 1 88 ? 16.453 -13.07 -13.672 1 94.94 88 PRO A C 1
ATOM 713 O O . PRO A 1 88 ? 15.516 -13.875 -13.773 1 94.94 88 PRO A O 1
ATOM 716 N N . GLY A 1 89 ? 17.469 -13.227 -12.891 1 96.19 89 GLY A N 1
ATOM 717 C CA . GLY A 1 89 ? 17.547 -14.391 -12.023 1 96.19 89 GLY A CA 1
ATOM 718 C C . GLY A 1 89 ? 16.375 -14.484 -11.062 1 96.19 89 GLY A C 1
ATOM 719 O O . GLY A 1 89 ? 15.812 -15.562 -10.859 1 96.19 89 GLY A O 1
ATOM 720 N N . THR A 1 90 ? 15.984 -13.414 -10.492 1 97.31 90 THR A N 1
ATOM 721 C CA . THR A 1 90 ? 14.844 -13.367 -9.594 1 97.31 90 THR A CA 1
ATOM 722 C C . THR A 1 90 ? 13.547 -13.672 -10.336 1 97.31 90 THR A C 1
ATOM 724 O O . THR A 1 90 ? 12.711 -14.445 -9.859 1 97.31 90 THR A O 1
ATOM 727 N N . THR A 1 91 ? 13.422 -13.102 -11.5 1 96.62 91 THR A N 1
ATOM 728 C CA . THR A 1 91 ? 12.234 -13.359 -12.305 1 96.62 91 THR A CA 1
ATOM 729 C C . THR A 1 91 ? 12.109 -14.852 -12.617 1 96.62 91 THR A C 1
ATOM 731 O O . THR A 1 91 ? 11.016 -15.406 -12.586 1 96.62 91 THR A O 1
ATOM 734 N N . LYS A 1 92 ? 13.227 -15.445 -12.984 1 97.69 92 LYS A N 1
ATOM 735 C CA . LYS A 1 92 ? 13.242 -16.875 -13.25 1 97.69 92 LYS A CA 1
ATOM 736 C C . LYS A 1 92 ? 12.773 -17.672 -12.031 1 97.69 92 LYS A C 1
ATOM 738 O O . LYS A 1 92 ? 12.008 -18.625 -12.164 1 97.69 92 LYS A O 1
ATOM 743 N N . LYS A 1 93 ? 13.18 -17.266 -10.883 1 98.25 93 LYS A N 1
ATOM 744 C CA . LYS A 1 93 ? 12.781 -17.938 -9.648 1 98.25 93 LYS A CA 1
ATOM 745 C C . LYS A 1 93 ? 11.289 -17.797 -9.391 1 98.25 93 LYS A C 1
ATOM 747 O O . LYS A 1 93 ? 10.633 -18.734 -8.93 1 98.25 93 LYS A O 1
ATOM 752 N N . LEU A 1 94 ? 10.758 -16.625 -9.672 1 98.62 94 LEU A N 1
ATOM 753 C CA . LEU A 1 94 ? 9.32 -16.406 -9.523 1 98.62 94 LEU A CA 1
ATOM 754 C C . LEU A 1 94 ? 8.539 -17.359 -10.43 1 98.62 94 LEU A C 1
ATOM 756 O O . LEU A 1 94 ? 7.434 -17.781 -10.086 1 98.62 94 LEU A O 1
ATOM 760 N N . GLY A 1 95 ? 9.148 -17.688 -11.555 1 98 95 GLY A N 1
ATOM 761 C CA . GLY A 1 95 ? 8.531 -18.609 -12.5 1 98 95 GLY A CA 1
ATOM 762 C C . GLY A 1 95 ? 8.328 -20 -11.938 1 98 95 GLY A C 1
ATOM 763 O O . GLY A 1 95 ? 7.484 -20.75 -12.43 1 98 95 GLY A O 1
ATOM 764 N N . THR A 1 96 ? 9.102 -20.359 -10.93 1 98 96 THR A N 1
ATOM 765 C CA . THR A 1 96 ? 8.945 -21.672 -10.297 1 98 96 THR A CA 1
ATOM 766 C C . THR A 1 96 ? 7.699 -21.703 -9.422 1 98 96 THR A C 1
ATOM 768 O O . THR A 1 96 ? 7.227 -22.781 -9.047 1 98 96 THR A O 1
ATOM 771 N N . ILE A 1 97 ? 7.219 -20.594 -9.078 1 98.25 97 ILE A N 1
ATOM 772 C CA . ILE A 1 97 ? 5.988 -20.516 -8.305 1 98.25 97 ILE A CA 1
ATOM 773 C C . ILE A 1 97 ? 4.785 -20.469 -9.242 1 98.25 97 ILE A C 1
ATOM 775 O O . ILE A 1 97 ? 3.812 -21.203 -9.055 1 98.25 97 ILE A O 1
ATOM 779 N N . ASP A 1 98 ? 4.863 -19.578 -10.195 1 97.56 98 ASP A N 1
ATOM 780 C CA . ASP A 1 98 ? 3.871 -19.469 -11.266 1 97.56 98 ASP A CA 1
ATOM 781 C C . ASP A 1 98 ? 4.531 -19.125 -12.594 1 97.56 98 ASP A C 1
ATOM 783 O O . ASP A 1 98 ? 5.203 -18.094 -12.703 1 97.56 98 ASP A O 1
ATOM 787 N N . ASP A 1 99 ? 4.34 -19.844 -13.578 1 95.56 99 ASP A N 1
ATOM 788 C CA . ASP A 1 99 ? 5.113 -19.719 -14.805 1 95.56 99 ASP A CA 1
ATOM 789 C C . ASP A 1 99 ? 4.418 -18.781 -15.797 1 95.56 99 ASP A C 1
ATOM 791 O O . ASP A 1 99 ? 4.977 -18.453 -16.844 1 95.56 99 ASP A O 1
ATOM 795 N N . THR A 1 100 ? 3.182 -18.328 -15.492 1 96.62 100 THR A N 1
ATOM 796 C CA . THR A 1 100 ? 2.508 -17.391 -16.391 1 96.62 100 THR A CA 1
ATOM 797 C C . THR A 1 100 ? 3.088 -15.984 -16.25 1 96.62 100 THR A C 1
ATOM 799 O O . THR A 1 100 ? 3.592 -15.625 -15.18 1 96.62 100 THR A O 1
ATOM 802 N N . LYS A 1 101 ? 3.027 -15.227 -17.328 1 96.38 101 LYS A N 1
ATOM 803 C CA . LYS A 1 101 ? 3.48 -13.836 -17.312 1 96.38 101 LYS A CA 1
ATOM 804 C C . LYS A 1 101 ? 2.721 -13.031 -16.266 1 96.38 101 LYS A C 1
ATOM 806 O O . LYS A 1 101 ? 3.322 -12.266 -15.5 1 96.38 101 LYS A O 1
ATOM 811 N N . GLU A 1 102 ? 1.42 -13.219 -16.172 1 97.69 102 GLU A N 1
ATOM 812 C CA . GLU A 1 102 ? 0.549 -12.5 -15.258 1 97.69 10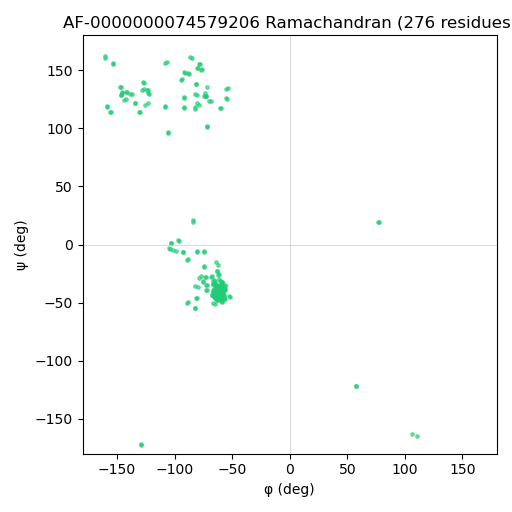2 GLU A CA 1
ATOM 813 C C . GLU A 1 102 ? 0.847 -12.867 -13.805 1 97.69 102 GLU A C 1
ATOM 815 O O . GLU A 1 102 ? 0.875 -12 -12.93 1 97.69 102 GLU A O 1
ATOM 820 N N . GLY A 1 103 ? 1.021 -14.156 -13.594 1 97.94 103 GLY A N 1
ATOM 821 C CA . GLY A 1 103 ? 1.376 -14.602 -12.258 1 97.94 103 GLY A CA 1
ATOM 822 C C . GLY A 1 103 ? 2.697 -14.039 -11.773 1 97.94 103 GLY A C 1
ATOM 823 O O . GLY A 1 103 ? 2.801 -13.578 -10.633 1 97.94 103 GLY A O 1
ATOM 824 N N . LYS A 1 104 ? 3.666 -14.023 -12.633 1 97.56 104 LYS A N 1
ATOM 825 C CA . LYS A 1 104 ? 4.98 -13.492 -12.289 1 97.56 104 LYS A CA 1
ATOM 826 C C . LYS A 1 104 ? 4.906 -12.008 -11.961 1 97.56 104 LYS A C 1
ATOM 828 O O . LYS A 1 104 ? 5.617 -11.523 -11.078 1 97.56 104 LYS A O 1
ATOM 833 N N . GLU A 1 105 ? 4.066 -11.32 -12.664 1 97.25 105 GLU A N 1
ATOM 834 C CA . GLU A 1 105 ? 3.914 -9.891 -12.414 1 97.25 105 GLU A CA 1
ATOM 835 C C . GLU A 1 105 ? 3.379 -9.633 -11.008 1 97.25 105 GLU A C 1
ATOM 837 O O . GLU A 1 105 ? 3.875 -8.75 -10.297 1 97.25 105 GLU A O 1
ATOM 842 N N . ILE A 1 106 ? 2.375 -10.359 -10.594 1 98.69 106 ILE A N 1
ATOM 843 C CA . ILE A 1 106 ? 1.805 -10.203 -9.258 1 98.69 106 ILE A CA 1
ATOM 844 C C . ILE A 1 106 ? 2.832 -10.617 -8.211 1 98.69 106 ILE A C 1
ATOM 846 O O . ILE A 1 106 ? 3.023 -9.922 -7.211 1 98.69 106 ILE A O 1
ATOM 850 N N . LEU A 1 107 ? 3.504 -11.734 -8.484 1 98.75 107 LEU A N 1
ATOM 851 C CA . LEU A 1 107 ? 4.516 -12.234 -7.559 1 98.75 107 LEU A CA 1
ATOM 852 C C . LEU A 1 107 ? 5.629 -11.211 -7.363 1 98.75 107 LEU A C 1
ATOM 854 O O . LEU A 1 107 ? 6.172 -11.07 -6.266 1 98.75 107 LEU A O 1
ATOM 858 N N . LYS A 1 108 ? 5.953 -10.508 -8.383 1 98.19 108 LYS A N 1
ATOM 859 C CA . LYS A 1 108 ? 6.98 -9.477 -8.297 1 98.19 108 LYS A CA 1
ATOM 860 C C . LYS A 1 108 ? 6.566 -8.367 -7.336 1 98.19 108 LYS A C 1
ATOM 862 O O . LYS A 1 108 ? 7.387 -7.863 -6.562 1 98.19 108 LYS A O 1
ATOM 867 N N . ARG A 1 109 ? 5.324 -7.953 -7.41 1 98 109 ARG A N 1
ATOM 868 C CA . ARG A 1 109 ? 4.816 -6.941 -6.488 1 98 109 ARG A CA 1
ATOM 869 C C . ARG A 1 109 ? 4.879 -7.434 -5.047 1 98 109 ARG A C 1
ATOM 871 O O . ARG A 1 109 ? 5.293 -6.695 -4.152 1 98 109 ARG A O 1
ATOM 878 N N . LEU A 1 110 ? 4.465 -8.641 -4.848 1 98.62 110 LEU A N 1
ATOM 879 C CA . LEU A 1 110 ? 4.488 -9.219 -3.512 1 98.62 110 LEU A CA 1
ATOM 880 C C . LEU A 1 110 ? 5.918 -9.305 -2.98 1 98.62 110 LEU A C 1
ATOM 882 O O . LEU A 1 110 ? 6.176 -8.953 -1.828 1 98.62 110 LEU A O 1
ATOM 886 N N . LEU A 1 111 ? 6.773 -9.789 -3.836 1 98.62 111 LEU A N 1
ATOM 887 C CA . LEU A 1 111 ? 8.18 -9.898 -3.463 1 98.62 111 LEU A CA 1
ATOM 888 C C . LEU A 1 111 ? 8.758 -8.523 -3.125 1 98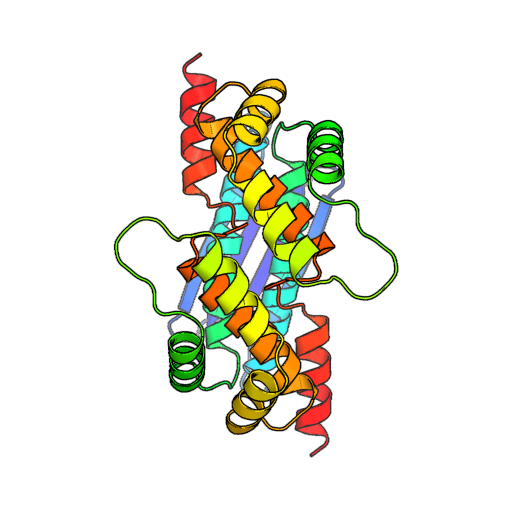.62 111 LEU A C 1
ATOM 890 O O . LEU A 1 111 ? 9.5 -8.383 -2.148 1 98.62 111 LEU A O 1
ATOM 894 N N . THR A 1 112 ? 8.422 -7.559 -3.941 1 97.62 112 THR A N 1
ATOM 895 C CA . THR A 1 112 ? 8.883 -6.191 -3.709 1 97.62 112 THR A CA 1
ATOM 896 C C . THR A 1 112 ? 8.438 -5.695 -2.338 1 97.62 112 THR A C 1
ATOM 898 O O . THR A 1 112 ? 9.219 -5.09 -1.604 1 97.62 112 THR A O 1
ATOM 901 N N . GLU A 1 113 ? 7.227 -5.953 -2.006 1 97.12 113 GLU A N 1
ATOM 902 C CA . GLU A 1 113 ? 6.715 -5.539 -0.705 1 97.12 113 GLU A CA 1
ATOM 903 C C . GLU A 1 113 ? 7.527 -6.152 0.431 1 97.12 113 GLU A C 1
ATOM 905 O O . GLU A 1 113 ? 7.938 -5.449 1.358 1 97.12 113 GLU A O 1
ATOM 910 N N . ILE A 1 114 ? 7.742 -7.434 0.344 1 97.31 114 ILE A N 1
ATOM 911 C CA . ILE A 1 114 ? 8.477 -8.141 1.387 1 97.31 114 ILE A CA 1
ATOM 912 C C . ILE A 1 114 ? 9.883 -7.562 1.521 1 97.31 114 ILE A C 1
ATOM 914 O O . ILE A 1 114 ? 10.328 -7.254 2.627 1 97.31 114 ILE A O 1
ATOM 918 N N . VAL A 1 115 ? 10.57 -7.391 0.437 1 96.88 115 VAL A N 1
ATOM 919 C CA . VAL A 1 115 ? 11.961 -6.941 0.437 1 96.88 115 VAL A CA 1
ATOM 920 C C . VAL A 1 115 ? 12.031 -5.508 0.957 1 96.88 115 VAL A C 1
ATOM 922 O O . VAL A 1 115 ? 12.898 -5.184 1.778 1 96.88 115 VAL A O 1
ATOM 925 N N . LEU A 1 116 ? 11.117 -4.66 0.488 1 95.69 116 LEU A N 1
ATOM 926 C CA . LEU A 1 116 ? 11.109 -3.281 0.961 1 95.69 116 LEU A CA 1
ATOM 927 C C . LEU A 1 116 ? 10.883 -3.225 2.469 1 95.69 116 LEU A C 1
ATOM 929 O O . LEU A 1 116 ? 11.539 -2.455 3.172 1 95.69 116 LEU A O 1
ATOM 933 N N . GLU A 1 117 ? 9.984 -3.992 2.92 1 94.81 117 GLU A N 1
ATOM 934 C CA . GLU A 1 117 ? 9.719 -4.031 4.355 1 94.81 117 GLU A CA 1
ATOM 935 C C . GLU A 1 117 ? 10.961 -4.438 5.137 1 94.81 117 GLU A C 1
ATOM 937 O O . GLU A 1 117 ? 11.273 -3.846 6.168 1 94.81 117 GLU A O 1
ATOM 942 N N . ARG A 1 118 ? 11.617 -5.398 4.641 1 95.62 118 ARG A N 1
ATOM 943 C CA . ARG A 1 118 ? 12.812 -5.891 5.312 1 95.62 118 ARG A CA 1
ATOM 944 C C . ARG A 1 118 ? 13.922 -4.836 5.297 1 95.62 118 ARG A C 1
ATOM 946 O O . ARG A 1 118 ? 14.734 -4.777 6.219 1 95.62 118 ARG A O 1
ATOM 953 N N . LEU A 1 119 ? 13.961 -4.031 4.273 1 93.88 119 LEU A N 1
ATOM 954 C CA . LEU A 1 119 ? 14.953 -2.971 4.137 1 93.88 119 LEU A CA 1
ATOM 955 C C . LEU A 1 119 ? 14.562 -1.75 4.965 1 93.88 119 LEU A C 1
ATOM 957 O O . LEU A 1 119 ? 15.312 -0.771 5.02 1 93.88 119 LEU A O 1
ATOM 961 N N . GLY A 1 120 ? 13.352 -1.794 5.57 1 91.81 120 GLY A N 1
ATOM 962 C CA . GLY A 1 120 ? 12.875 -0.664 6.352 1 91.81 120 GLY A CA 1
ATOM 963 C C . GLY A 1 120 ? 12.375 0.484 5.5 1 91.81 120 GLY A C 1
ATOM 964 O O . GLY A 1 120 ? 12.359 1.635 5.941 1 91.81 120 GLY A O 1
ATOM 965 N N . ILE A 1 121 ? 12.078 0.149 4.262 1 93.56 121 ILE A N 1
ATOM 966 C CA . ILE A 1 121 ? 11.523 1.131 3.338 1 93.56 121 ILE A CA 1
ATOM 967 C C . ILE A 1 121 ? 10.031 0.855 3.129 1 93.56 121 ILE A C 1
ATOM 969 O O . ILE A 1 121 ? 9.664 -0.087 2.424 1 93.56 121 ILE A O 1
ATOM 973 N N . THR A 1 122 ? 9.195 1.54 3.844 1 92.12 122 THR A N 1
ATOM 974 C CA . THR A 1 122 ? 7.77 1.296 3.699 1 92.12 122 THR A CA 1
ATOM 975 C C . THR A 1 122 ? 7.02 2.6 3.434 1 92.12 122 THR A C 1
ATOM 977 O O . THR A 1 122 ? 7.379 3.648 3.975 1 92.12 122 THR A O 1
ATOM 980 N N . SER A 1 123 ? 6.07 2.457 2.539 1 95.38 123 SER A N 1
ATOM 981 C CA . SER A 1 123 ? 5.227 3.6 2.207 1 95.38 123 SER A CA 1
ATOM 982 C C . SER A 1 123 ? 3.859 3.486 2.875 1 95.38 123 SER A C 1
ATOM 984 O O . SER A 1 123 ? 2.994 4.34 2.674 1 95.38 123 SER A O 1
ATOM 986 N N . LYS A 1 124 ? 3.656 2.479 3.615 1 94.81 124 LYS A N 1
ATOM 987 C CA . LYS A 1 124 ? 2.35 2.221 4.211 1 94.81 124 LYS A CA 1
ATOM 988 C C . LYS A 1 124 ? 2.07 3.186 5.359 1 94.81 124 LYS A C 1
ATOM 990 O O . LYS A 1 124 ? 2.906 3.361 6.25 1 94.81 124 LYS A O 1
ATOM 995 N N . ILE A 1 125 ? 0.962 3.793 5.273 1 97.44 125 ILE A N 1
ATOM 996 C CA . ILE A 1 125 ? 0.479 4.613 6.375 1 97.44 125 ILE A CA 1
ATOM 997 C C . ILE A 1 125 ? -0.403 3.773 7.297 1 97.44 125 ILE A C 1
ATOM 999 O O . ILE A 1 125 ? -1.465 3.299 6.887 1 97.44 125 ILE A O 1
ATOM 1003 N N . GLU A 1 126 ? 0.04 3.664 8.461 1 97.75 126 GLU A N 1
ATOM 1004 C CA . GLU A 1 126 ? -0.709 2.859 9.422 1 97.75 126 GLU A CA 1
ATOM 1005 C C . GLU A 1 126 ? -1.718 3.711 10.188 1 97.75 126 GLU A C 1
ATOM 1007 O O . GLU A 1 126 ? -1.457 4.883 10.477 1 97.75 126 GLU A O 1
ATOM 1012 N N . ALA A 1 127 ? -2.842 3.092 10.555 1 98.56 127 ALA A N 1
ATOM 1013 C CA . ALA A 1 127 ? -3.881 3.779 11.32 1 98.56 127 ALA A CA 1
ATOM 1014 C C . ALA A 1 127 ? -3.32 4.355 12.617 1 98.56 127 ALA A C 1
ATOM 1016 O O . ALA A 1 127 ? -3.676 5.465 13.016 1 98.56 127 ALA A O 1
ATOM 1017 N N . LYS A 1 128 ? -2.439 3.604 13.211 1 98.5 128 LYS A N 1
ATOM 1018 C CA . LYS A 1 128 ? -1.863 4.016 14.492 1 98.5 128 LYS A CA 1
ATOM 1019 C C . LYS A 1 128 ? -1.065 5.309 14.344 1 98.5 128 LYS A C 1
ATOM 1021 O O . LYS A 1 128 ? -1.046 6.141 15.25 1 98.5 128 LYS A O 1
ATOM 1026 N N . MET A 1 129 ? -0.381 5.488 13.242 1 98.12 129 MET A N 1
ATOM 1027 C CA . MET A 1 129 ? 0.368 6.711 12.977 1 98.12 129 MET A CA 1
ATOM 1028 C C . MET A 1 129 ? -0.557 7.922 12.961 1 98.12 129 MET A C 1
ATOM 1030 O O . MET A 1 129 ? -0.233 8.961 13.539 1 98.12 129 MET A O 1
ATOM 1034 N N . ILE A 1 130 ? -1.694 7.766 12.359 1 98.69 130 ILE A N 1
ATOM 1035 C CA . ILE A 1 130 ? -2.65 8.859 12.25 1 98.69 130 ILE A CA 1
ATOM 1036 C C . ILE A 1 130 ? -3.289 9.125 13.609 1 98.69 130 ILE A C 1
ATOM 1038 O O . ILE A 1 130 ? -3.525 10.281 13.977 1 98.69 130 ILE A O 1
ATOM 1042 N N . GLU A 1 131 ? -3.555 8.047 14.289 1 98.31 131 GLU A N 1
ATOM 1043 C CA . GLU A 1 131 ? -4.102 8.188 15.633 1 98.31 131 GLU A CA 1
ATOM 1044 C C . GLU A 1 131 ? -3.189 9.031 16.516 1 98.31 131 GLU A C 1
ATOM 1046 O O . GLU A 1 131 ? -3.652 9.938 17.203 1 98.31 131 GLU A O 1
ATOM 1051 N N . LYS A 1 132 ? -1.904 8.719 16.469 1 98.25 132 LYS A N 1
ATOM 1052 C CA . LYS A 1 132 ? -0.934 9.477 17.25 1 98.25 132 LYS A CA 1
ATOM 1053 C C . LYS A 1 132 ? -0.89 10.938 16.812 1 98.25 132 LYS A C 1
ATOM 1055 O O . LYS A 1 132 ? -0.749 11.836 17.641 1 98.25 132 LYS A O 1
ATOM 1060 N N . TYR A 1 133 ? -1.008 11.172 15.586 1 98.06 133 TYR A N 1
ATOM 1061 C CA . TYR A 1 133 ? -1.015 12.516 15.031 1 98.06 133 TYR A CA 1
ATOM 1062 C C . TYR A 1 133 ? -2.207 13.312 15.547 1 98.06 133 TYR A C 1
ATOM 1064 O O . TYR A 1 133 ? -2.064 14.469 15.945 1 98.06 133 TYR A O 1
ATOM 1072 N N . ILE A 1 134 ? -3.354 12.695 15.547 1 97.25 134 ILE A N 1
ATOM 1073 C CA . ILE A 1 134 ? -4.578 13.336 16.016 1 97.25 134 ILE A CA 1
ATOM 1074 C C . ILE A 1 134 ? -4.43 13.688 17.5 1 97.25 134 ILE A C 1
ATOM 1076 O O . ILE A 1 134 ? -4.797 14.789 17.922 1 97.25 134 ILE A O 1
ATOM 1080 N N . GLU A 1 135 ? -3.906 12.766 18.234 1 95.81 135 GLU A N 1
ATOM 1081 C CA . GLU A 1 135 ? -3.756 12.969 19.672 1 95.81 135 GLU A CA 1
ATOM 1082 C C . GLU A 1 135 ? -2.842 14.148 19.969 1 95.81 135 GLU A C 1
ATOM 1084 O O . GLU A 1 135 ? -3.111 14.93 20.891 1 95.81 135 GLU A O 1
ATOM 1089 N N . LYS A 1 136 ? -1.878 14.289 19.172 1 91 136 LYS A N 1
ATOM 1090 C CA . LYS A 1 136 ? -0.911 15.359 19.422 1 91 136 LYS A CA 1
ATOM 1091 C C . LYS A 1 136 ? -1.429 16.703 18.891 1 91 136 LYS A C 1
ATOM 1093 O O . LYS A 1 136 ? -1.115 17.75 19.453 1 91 136 LYS A O 1
ATOM 1098 N N . SER A 1 137 ? -2.105 16.672 17.828 1 84.25 137 SER A N 1
ATOM 1099 C CA . SER A 1 137 ? -2.666 17.891 17.281 1 84.25 137 SER A CA 1
ATOM 1100 C C . SER A 1 137 ? -3.732 18.484 18.188 1 84.25 137 SER A C 1
ATOM 1102 O O . SER A 1 137 ? -3.945 19.688 18.203 1 84.25 137 SER A O 1
ATOM 1104 N N . LYS A 1 138 ? -4.402 17.719 18.875 1 77.12 138 LYS A N 1
ATOM 1105 C CA . LYS A 1 138 ? -5.418 18.188 19.812 1 77.12 138 LYS A CA 1
ATOM 1106 C C . LYS A 1 138 ? -4.781 18.688 21.109 1 77.12 138 LYS A C 1
ATOM 1108 O O . LYS A 1 138 ? -5.359 19.516 21.812 1 77.12 138 LYS A O 1
ATOM 1113 N N . ALA A 1 139 ? -3.701 18.109 21.359 1 72 139 ALA A N 1
ATOM 1114 C CA . ALA A 1 139 ? -3.016 18.516 22.578 1 72 139 ALA A CA 1
ATOM 1115 C C . ALA A 1 139 ? -2.361 19.891 22.406 1 72 139 ALA A C 1
ATOM 1117 O O . ALA A 1 139 ? -2.004 20.531 23.391 1 72 139 ALA A O 1
ATOM 1118 N N . LYS A 1 140 ? -2.346 20.469 21.344 1 59.88 140 LYS A N 1
ATOM 1119 C CA . LYS A 1 140 ? -1.807 21.812 21.172 1 59.88 140 LYS A CA 1
ATOM 1120 C C . LYS A 1 140 ? -2.914 22.875 21.219 1 59.88 140 LYS A C 1
ATOM 1122 O O . LYS A 1 140 ? -4.035 22.625 20.781 1 59.88 140 LYS A O 1
ATOM 1127 N N . MET B 1 1 ? -27.25 -19.953 6.57 1 51.44 1 MET B N 1
ATOM 1128 C CA . MET B 1 1 ? -25.859 -19.562 6.789 1 51.44 1 MET B CA 1
ATOM 1129 C C . MET B 1 1 ? -25.625 -18.125 6.324 1 51.44 1 MET B C 1
ATOM 1131 O O . MET B 1 1 ? -26.297 -17.641 5.414 1 51.44 1 MET B O 1
ATOM 1135 N N . SER B 1 2 ? -25.141 -17.203 7.062 1 69.25 2 SER B N 1
ATOM 1136 C CA . SER B 1 2 ? -25.062 -15.797 6.711 1 69.25 2 SER B CA 1
ATOM 1137 C C . SER B 1 2 ? -24.328 -15.594 5.391 1 69.25 2 SER B C 1
ATOM 1139 O O . SER B 1 2 ? -23.344 -16.297 5.102 1 69.25 2 SER B O 1
ATOM 1141 N N . GLU B 1 3 ? -24.828 -14.852 4.594 1 89 3 GLU B N 1
ATOM 1142 C CA . GLU B 1 3 ? -24.344 -14.586 3.242 1 89 3 GLU B CA 1
ATOM 1143 C C . GLU B 1 3 ? -22.922 -14.023 3.266 1 89 3 GLU B C 1
ATOM 1145 O O . GLU B 1 3 ? -22.625 -13.117 4.039 1 89 3 GLU B O 1
ATOM 1150 N N . GLU B 1 4 ? -21.953 -14.805 2.631 1 96.69 4 GLU B N 1
ATOM 1151 C CA . GLU B 1 4 ? -20.578 -14.328 2.482 1 96.69 4 GLU B CA 1
ATOM 1152 C C . GLU B 1 4 ? -20.5 -13.227 1.432 1 96.69 4 GLU B C 1
ATOM 1154 O O . GLU B 1 4 ? -21.062 -13.352 0.341 1 96.69 4 GLU B O 1
ATOM 1159 N N . ARG B 1 5 ? -19.891 -12.102 1.832 1 98.44 5 ARG B N 1
ATOM 1160 C CA . ARG B 1 5 ? -19.781 -10.961 0.923 1 98.44 5 ARG B CA 1
ATOM 1161 C C . ARG B 1 5 ? -18.688 -10 1.369 1 98.44 5 ARG B C 1
ATOM 1163 O O . ARG B 1 5 ? -18.234 -10.055 2.514 1 98.44 5 ARG B O 1
ATOM 1170 N N . ILE B 1 6 ? -18.266 -9.195 0.514 1 98.75 6 ILE B N 1
ATOM 1171 C CA . ILE B 1 6 ? -17.375 -8.055 0.749 1 98.75 6 ILE B CA 1
ATOM 1172 C C . ILE B 1 6 ? -18.031 -6.777 0.237 1 98.75 6 ILE B C 1
ATOM 1174 O O . ILE B 1 6 ? -18.578 -6.75 -0.871 1 98.75 6 ILE B O 1
ATOM 1178 N N . GLN B 1 7 ? -17.984 -5.785 1.077 1 98.62 7 GLN B N 1
ATOM 1179 C CA . GLN B 1 7 ? -18.609 -4.523 0.686 1 98.62 7 GLN B CA 1
ATOM 1180 C C . GLN B 1 7 ? -17.828 -3.332 1.236 1 98.62 7 GLN B C 1
ATOM 1182 O O . GLN B 1 7 ? -17.438 -3.32 2.408 1 98.62 7 GLN B O 1
ATOM 1187 N N . PHE B 1 8 ? -17.531 -2.418 0.416 1 98.88 8 PHE B N 1
ATOM 1188 C CA . PHE B 1 8 ? -16.984 -1.119 0.777 1 98.88 8 PHE B CA 1
ATOM 1189 C C . PHE B 1 8 ? -17.859 0.009 0.246 1 98.88 8 PHE B C 1
ATOM 1191 O O . PHE B 1 8 ? -18.141 0.075 -0.954 1 98.88 8 PHE B O 1
ATOM 1198 N N . ASN B 1 9 ? -18.344 0.837 1.122 1 98.62 9 ASN B N 1
ATOM 1199 C CA . ASN B 1 9 ? -19.109 2.027 0.787 1 98.62 9 ASN B CA 1
ATOM 1200 C C . ASN B 1 9 ? -18.547 3.273 1.463 1 98.62 9 ASN B C 1
ATOM 1202 O O . ASN B 1 9 ? -18.219 3.244 2.648 1 98.62 9 ASN B O 1
ATOM 1206 N N . ALA B 1 10 ? -18.422 4.258 0.715 1 98.56 10 ALA B N 1
ATOM 1207 C CA . ALA B 1 10 ? -17.969 5.527 1.28 1 98.56 10 ALA B CA 1
ATOM 1208 C C . ALA B 1 10 ? -18.703 6.703 0.641 1 98.56 10 ALA B C 1
ATOM 1210 O O . ALA B 1 10 ? -18.891 6.734 -0.577 1 98.56 10 ALA B O 1
ATOM 1211 N N . LYS B 1 11 ? -19.172 7.512 1.436 1 98.12 11 LYS B N 1
ATOM 1212 C CA . LYS B 1 11 ? -19.797 8.758 1.016 1 98.12 11 LYS B CA 1
ATOM 1213 C C . LYS B 1 11 ? -19.312 9.93 1.867 1 98.12 11 LYS B C 1
ATOM 1215 O O . LYS B 1 11 ? -19.453 9.914 3.094 1 98.12 11 LYS B O 1
ATOM 1220 N N . LYS B 1 12 ? -18.766 10.906 1.323 1 97.5 12 LYS B N 1
ATOM 1221 C CA . LYS B 1 12 ? -18.312 12.148 1.939 1 97.5 12 LYS B CA 1
ATOM 1222 C C . LYS B 1 12 ? -18.25 13.281 0.914 1 97.5 12 LYS B C 1
ATOM 1224 O O . LYS B 1 12 ? -17.391 13.281 0.034 1 97.5 12 LYS B O 1
ATOM 1229 N N . GLY B 1 13 ? -19.125 14.32 1.091 1 94.88 13 GLY B N 1
ATOM 1230 C CA . GLY B 1 13 ? -19.172 15.367 0.082 1 94.88 13 GLY B CA 1
ATOM 1231 C C . GLY B 1 13 ? -19.484 14.844 -1.308 1 94.88 13 GLY B C 1
ATOM 1232 O O . GLY B 1 13 ? -20.469 14.125 -1.503 1 94.88 13 GLY B O 1
ATOM 1233 N N . LYS B 1 14 ? -18.625 15.086 -2.205 1 95.88 14 LYS B N 1
ATOM 1234 C CA . LYS B 1 14 ? -18.812 14.672 -3.594 1 95.88 14 LYS B CA 1
ATOM 1235 C C . LYS B 1 14 ? -18.266 13.266 -3.83 1 95.88 14 LYS B C 1
ATOM 1237 O O . LYS B 1 14 ? -18.516 12.664 -4.875 1 95.88 14 LYS B O 1
ATOM 1242 N N . TRP B 1 15 ? -17.516 12.797 -2.863 1 97.31 15 TRP B N 1
ATOM 1243 C CA . TRP B 1 15 ? -16.938 11.469 -3.014 1 97.31 15 TRP B CA 1
ATOM 1244 C C . TRP B 1 15 ? -17.953 10.391 -2.684 1 97.31 15 TRP B C 1
ATOM 1246 O O . TRP B 1 15 ? -18.516 10.375 -1.586 1 97.31 15 TRP B O 1
ATOM 1256 N N . TYR B 1 16 ? -18.188 9.562 -3.629 1 97.75 16 TYR B N 1
ATOM 1257 C CA . TYR B 1 16 ? -19.047 8.398 -3.449 1 97.75 16 TYR B CA 1
ATOM 1258 C C . TYR B 1 16 ? -18.453 7.176 -4.145 1 97.75 16 TYR B C 1
ATOM 1260 O O . TYR B 1 16 ? -18.047 7.254 -5.312 1 97.75 16 TYR B O 1
ATOM 1268 N N . VAL B 1 17 ? -18.375 6.137 -3.439 1 98.12 17 VAL B N 1
ATOM 1269 C CA . VAL B 1 17 ? -17.906 4.891 -4.031 1 98.12 17 VAL B CA 1
ATOM 1270 C C . VAL B 1 17 ? -18.609 3.705 -3.369 1 98.12 17 VAL B C 1
ATOM 1272 O O . VAL B 1 17 ? -18.875 3.73 -2.166 1 98.12 17 VAL B O 1
ATOM 1275 N N . SER B 1 18 ? -19.047 2.785 -4.141 1 98.38 18 SER B N 1
ATOM 1276 C CA . SER B 1 18 ? -19.594 1.51 -3.699 1 98.38 18 SER B CA 1
ATOM 1277 C C . SER B 1 18 ? -18.969 0.343 -4.453 1 98.38 18 SER B C 1
ATOM 1279 O O . SER B 1 18 ? -19.062 0.264 -5.68 1 98.38 18 SER B O 1
ATOM 1281 N N . LYS B 1 19 ? -18.234 -0.495 -3.783 1 98.56 19 LYS B N 1
ATOM 1282 C CA . LYS B 1 19 ? -17.672 -1.727 -4.312 1 98.56 19 LYS B CA 1
ATOM 1283 C C . LYS B 1 19 ? -18.109 -2.938 -3.5 1 98.56 19 LYS B C 1
ATOM 1285 O O . LYS B 1 19 ? -18.062 -2.92 -2.268 1 98.56 19 LYS B O 1
ATOM 1290 N N . LYS B 1 20 ? -18.594 -3.951 -4.18 1 97.75 20 LYS B N 1
ATOM 1291 C CA . LYS B 1 20 ? -19.109 -5.113 -3.459 1 97.75 20 LYS B CA 1
ATOM 1292 C C . LYS B 1 20 ? -19.016 -6.375 -4.309 1 97.75 20 LYS B C 1
ATOM 1294 O O . LYS B 1 20 ? -18.922 -6.297 -5.535 1 97.75 20 LYS B O 1
ATOM 1299 N N . ILE B 1 21 ? -18.969 -7.461 -3.691 1 98.38 21 ILE B N 1
ATOM 1300 C CA . ILE B 1 21 ? -19.047 -8.773 -4.328 1 98.38 21 ILE B CA 1
ATOM 1301 C C . ILE B 1 21 ? -19.766 -9.75 -3.396 1 98.38 21 ILE B C 1
ATOM 1303 O O . ILE B 1 21 ? -19.469 -9.812 -2.203 1 98.38 21 ILE B O 1
ATOM 1307 N N . LYS B 1 22 ? -20.75 -10.391 -3.975 1 98.06 22 LYS B N 1
ATOM 1308 C CA . LYS B 1 22 ? -21.312 -11.547 -3.291 1 98.06 22 LYS B CA 1
ATOM 1309 C C . LYS B 1 22 ? -20.469 -12.789 -3.521 1 98.06 22 LYS B C 1
ATOM 1311 O O . LYS B 1 22 ? -19.984 -13.016 -4.633 1 98.06 22 LYS B O 1
ATOM 1316 N N . ILE B 1 23 ? -20.281 -13.523 -2.52 1 98.12 23 ILE B N 1
ATOM 1317 C CA . ILE B 1 23 ? -19.422 -14.703 -2.613 1 98.12 23 ILE B CA 1
ATOM 1318 C C . ILE B 1 23 ? -20.281 -15.961 -2.555 1 98.12 23 ILE B C 1
ATOM 1320 O O . ILE B 1 23 ? -21.016 -16.172 -1.59 1 98.12 23 ILE B O 1
ATOM 1324 N N . ASP B 1 24 ? -20.266 -16.75 -3.525 1 96.56 24 ASP B N 1
ATOM 1325 C CA . ASP B 1 24 ? -20.922 -18.047 -3.57 1 96.56 24 ASP B CA 1
ATOM 1326 C C . ASP B 1 24 ? -19.953 -19.141 -4.027 1 96.56 24 ASP B C 1
ATOM 1328 O O . ASP B 1 24 ? -18.734 -18.953 -3.998 1 96.56 24 ASP B O 1
ATOM 1332 N N . GLU B 1 25 ? -20.469 -20.359 -4.281 1 94.88 25 GLU B N 1
ATOM 1333 C CA . GLU B 1 25 ? -19.625 -21.5 -4.602 1 94.88 25 GLU B CA 1
ATOM 1334 C C . GLU B 1 25 ? -18.875 -21.281 -5.906 1 94.88 25 GLU B C 1
ATOM 1336 O O . GLU B 1 25 ? -17.875 -21.953 -6.176 1 94.88 25 GLU B O 1
ATOM 1341 N N . ASN B 1 26 ? -19.266 -20.297 -6.75 1 95.44 26 ASN B N 1
ATOM 1342 C CA . ASN B 1 26 ? -18.656 -20.062 -8.055 1 95.44 26 ASN B CA 1
ATOM 1343 C C . ASN B 1 26 ? -17.672 -18.891 -8 1 95.44 26 ASN B C 1
ATOM 1345 O O . ASN B 1 26 ? -16.984 -18.609 -8.992 1 95.44 26 ASN B O 1
ATOM 1349 N N . THR B 1 27 ? -17.578 -18.219 -6.902 1 97.44 27 THR B N 1
ATOM 1350 C CA . THR B 1 27 ? -16.656 -17.109 -6.754 1 97.44 27 THR B CA 1
ATOM 1351 C C . THR B 1 27 ? -15.25 -17.594 -6.422 1 97.44 27 THR B C 1
ATOM 1353 O O . THR B 1 27 ? -15.039 -18.219 -5.379 1 97.44 27 THR B O 1
ATOM 1356 N N . SER B 1 28 ? -14.328 -17.344 -7.281 1 97.06 28 SER B N 1
ATOM 1357 C CA . SER B 1 28 ? -12.961 -17.781 -7.039 1 97.06 28 SER B CA 1
ATOM 1358 C C . SER B 1 28 ? -12.25 -16.875 -6.043 1 97.06 28 SER B C 1
ATOM 1360 O O . SER B 1 28 ? -12.633 -15.719 -5.875 1 97.06 28 SER B O 1
ATOM 1362 N N . ASN B 1 29 ? -11.281 -17.406 -5.398 1 97.75 29 ASN B N 1
ATOM 1363 C CA . ASN B 1 29 ? -10.445 -16.609 -4.508 1 97.75 29 ASN B CA 1
ATOM 1364 C C . ASN B 1 29 ? -9.812 -15.43 -5.242 1 97.75 29 ASN B C 1
ATOM 1366 O O . ASN B 1 29 ? -9.703 -14.336 -4.691 1 97.75 29 ASN B O 1
ATOM 1370 N N . GLU B 1 30 ? -9.414 -15.656 -6.465 1 98.25 30 GLU B N 1
ATOM 1371 C CA . GLU B 1 30 ? -8.797 -14.594 -7.258 1 98.25 30 GLU B CA 1
ATOM 1372 C C . GLU B 1 30 ? -9.773 -13.445 -7.5 1 98.25 30 GLU B C 1
ATOM 1374 O O . GLU B 1 30 ? -9.375 -12.281 -7.547 1 98.25 30 GLU B O 1
ATOM 1379 N N . GLU B 1 31 ? -1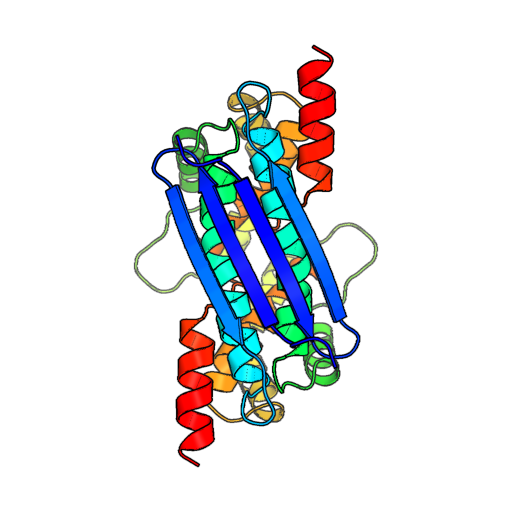1.023 -13.773 -7.668 1 98.38 31 GLU B N 1
ATOM 1380 C CA . GLU B 1 31 ? -12.031 -12.727 -7.828 1 98.38 31 GLU B CA 1
ATOM 1381 C C . GLU B 1 31 ? -12.18 -11.898 -6.559 1 98.38 31 GLU B C 1
ATOM 1383 O O . GLU B 1 31 ? -12.344 -10.68 -6.621 1 98.38 31 GLU B O 1
ATOM 1388 N N . ILE B 1 32 ? -12.102 -12.555 -5.484 1 98.69 32 ILE B N 1
ATOM 1389 C CA . ILE B 1 32 ? -12.133 -11.859 -4.203 1 98.69 32 ILE B CA 1
ATOM 1390 C C . ILE B 1 32 ? -10.93 -10.938 -4.082 1 98.69 32 ILE B C 1
ATOM 1392 O O . ILE B 1 32 ? -11.07 -9.758 -3.752 1 98.69 32 ILE B O 1
ATOM 1396 N N . ALA B 1 33 ? -9.742 -11.461 -4.395 1 98.75 33 ALA B N 1
ATOM 1397 C CA . ALA B 1 33 ? -8.516 -10.664 -4.359 1 98.75 33 ALA B CA 1
ATOM 1398 C C . ALA B 1 33 ? -8.633 -9.438 -5.258 1 98.75 33 ALA B C 1
ATOM 1400 O O . ALA B 1 33 ? -8.156 -8.352 -4.902 1 98.75 33 ALA B O 1
ATOM 1401 N N . ARG B 1 34 ? -9.25 -9.586 -6.352 1 98.81 34 ARG B N 1
ATOM 1402 C CA . ARG B 1 34 ? -9.406 -8.492 -7.301 1 98.81 34 ARG B CA 1
ATOM 1403 C C . ARG B 1 34 ? -10.242 -7.363 -6.703 1 98.81 34 ARG B C 1
ATOM 1405 O O . ARG B 1 34 ? -9.891 -6.188 -6.84 1 98.81 34 ARG B O 1
ATOM 1412 N N . VAL B 1 35 ? -11.344 -7.719 -6.09 1 98.88 35 VAL B N 1
ATOM 1413 C CA . VAL B 1 35 ? -12.219 -6.719 -5.484 1 98.88 35 VAL B CA 1
ATOM 1414 C C . VAL B 1 35 ? -11.492 -6.031 -4.328 1 98.88 35 VAL B C 1
ATOM 1416 O O . VAL B 1 35 ? -11.547 -4.809 -4.191 1 98.88 35 VAL B O 1
ATOM 1419 N N . LEU B 1 36 ? -10.789 -6.859 -3.547 1 98.88 36 LEU B N 1
ATOM 1420 C CA . LEU B 1 36 ? -10.016 -6.285 -2.451 1 98.88 36 LEU B CA 1
ATOM 1421 C C . LEU B 1 36 ? -8.961 -5.316 -2.977 1 98.88 36 LEU B C 1
ATOM 1423 O O . LEU B 1 36 ? -8.773 -4.23 -2.424 1 98.88 36 LEU B O 1
ATOM 1427 N N . ALA B 1 37 ? -8.281 -5.676 -3.998 1 98.75 37 ALA B N 1
ATOM 1428 C CA . ALA B 1 37 ? -7.277 -4.809 -4.613 1 98.75 37 ALA B CA 1
ATOM 1429 C C . ALA B 1 37 ? -7.91 -3.523 -5.137 1 98.75 37 ALA B C 1
ATOM 1431 O O . ALA B 1 37 ? -7.32 -2.445 -5.023 1 98.75 37 ALA B O 1
ATOM 1432 N N . SER B 1 38 ? -9.086 -3.643 -5.691 1 98.81 38 SER B N 1
ATOM 1433 C CA . SER B 1 38 ? -9.812 -2.484 -6.203 1 98.81 38 SER B CA 1
ATOM 1434 C C . SER B 1 38 ? -10.156 -1.507 -5.086 1 98.81 38 SER B C 1
ATOM 1436 O O . SER B 1 38 ? -10.039 -0.292 -5.258 1 98.81 38 SER B O 1
ATOM 1438 N N . ILE B 1 39 ? -10.562 -2.016 -4 1 98.88 39 ILE B N 1
ATOM 1439 C CA . ILE B 1 39 ? -10.852 -1.175 -2.846 1 98.88 39 ILE B CA 1
ATOM 1440 C C . ILE B 1 39 ? -9.562 -0.512 -2.354 1 98.88 39 ILE B C 1
ATOM 1442 O O . ILE B 1 39 ? -9.547 0.692 -2.088 1 98.88 39 ILE B O 1
ATOM 1446 N N . GLU B 1 40 ? -8.508 -1.304 -2.256 1 98.5 40 GLU B N 1
ATOM 1447 C CA . GLU B 1 40 ? -7.234 -0.78 -1.769 1 98.5 40 GLU B CA 1
ATOM 1448 C C . GLU B 1 40 ? -6.742 0.37 -2.643 1 98.5 40 GLU B C 1
ATOM 1450 O O . GLU B 1 40 ? -6.203 1.356 -2.135 1 98.5 40 GLU B O 1
ATOM 1455 N N . GLU B 1 41 ? -6.906 0.271 -3.957 1 97.75 41 GLU B N 1
ATOM 1456 C CA . GLU B 1 41 ? -6.527 1.339 -4.879 1 97.75 41 GLU B CA 1
ATOM 1457 C C . GLU B 1 41 ? -7.238 2.645 -4.531 1 97.75 41 GLU B C 1
ATOM 1459 O O . GLU B 1 41 ? -6.629 3.715 -4.555 1 97.75 41 GLU B O 1
ATOM 1464 N N . THR B 1 42 ? -8.492 2.52 -4.285 1 98.31 42 THR B N 1
ATOM 1465 C CA . THR B 1 42 ? -9.297 3.68 -3.922 1 98.31 42 THR B CA 1
ATOM 1466 C C . THR B 1 42 ? -8.812 4.289 -2.611 1 98.31 42 THR B C 1
ATOM 1468 O O . THR B 1 42 ? -8.641 5.508 -2.514 1 98.31 42 THR B O 1
ATOM 1471 N N . LEU B 1 43 ? -8.539 3.434 -1.65 1 98.44 43 LEU B N 1
ATOM 1472 C CA . LEU B 1 43 ? -8.148 3.898 -0.324 1 98.44 43 LEU B CA 1
ATOM 1473 C C . LEU B 1 43 ? -6.805 4.613 -0.373 1 98.44 43 LEU B C 1
ATOM 1475 O O . LEU B 1 43 ? -6.617 5.641 0.282 1 98.44 43 LEU B O 1
ATOM 1479 N N . SER B 1 44 ? -5.879 4.059 -1.145 1 96.31 44 SER B N 1
ATOM 1480 C CA . SER B 1 44 ? -4.527 4.609 -1.23 1 96.31 44 SER B CA 1
ATOM 1481 C C . SER B 1 44 ? -4.551 6.055 -1.711 1 96.31 44 SER B C 1
ATOM 1483 O O . SER B 1 44 ? -3.721 6.867 -1.298 1 96.31 44 SER B O 1
ATOM 1485 N N . ILE B 1 45 ? -5.484 6.383 -2.535 1 96.5 45 ILE B N 1
ATOM 1486 C CA . ILE B 1 45 ? -5.641 7.738 -3.055 1 96.5 45 ILE B CA 1
ATOM 1487 C C . ILE B 1 45 ? -6.363 8.609 -2.025 1 96.5 45 ILE B C 1
ATOM 1489 O O . ILE B 1 45 ? -5.902 9.703 -1.701 1 96.5 45 ILE B O 1
ATOM 1493 N N . LYS B 1 46 ? -7.395 8.141 -1.457 1 98.19 46 LYS B N 1
ATOM 1494 C CA . LYS B 1 46 ? -8.289 8.953 -0.647 1 98.19 46 LYS B CA 1
ATOM 1495 C C . LYS B 1 46 ? -7.68 9.258 0.718 1 98.19 46 LYS B C 1
ATOM 1497 O O . LYS B 1 46 ? -7.934 10.312 1.297 1 98.19 46 LYS B O 1
ATOM 1502 N N . ILE B 1 47 ? -6.867 8.352 1.259 1 98.62 47 ILE B N 1
ATOM 1503 C CA . ILE B 1 47 ? -6.184 8.609 2.521 1 98.62 47 ILE B CA 1
ATOM 1504 C C . ILE B 1 47 ? -5.438 9.938 2.438 1 98.62 47 ILE B C 1
ATOM 1506 O O . ILE B 1 47 ? -5.523 10.766 3.348 1 98.62 47 ILE B O 1
ATOM 1510 N N . LYS B 1 48 ? -4.773 10.164 1.382 1 97.88 48 LYS B N 1
ATOM 1511 C CA . LYS B 1 48 ? -3.99 11.383 1.197 1 97.88 48 LYS B CA 1
ATOM 1512 C C . LYS B 1 48 ? -4.891 12.609 1.133 1 97.88 48 LYS B C 1
ATOM 1514 O O . LYS B 1 48 ? -4.52 13.688 1.614 1 97.88 48 LYS B O 1
ATOM 1519 N N . ASP B 1 49 ? -6.07 12.461 0.553 1 97.56 49 ASP B N 1
ATOM 1520 C CA . ASP B 1 49 ? -7.027 13.555 0.444 1 97.56 49 ASP B CA 1
ATOM 1521 C C . ASP B 1 49 ? -7.461 14.047 1.823 1 97.56 49 ASP B C 1
ATOM 1523 O O . ASP B 1 49 ? -7.832 15.211 1.986 1 97.56 49 ASP B O 1
ATOM 1527 N N . PHE B 1 50 ? -7.359 13.172 2.777 1 98.31 50 PHE B N 1
ATOM 1528 C CA . PHE B 1 50 ? -7.945 13.5 4.07 1 98.31 50 PHE B CA 1
ATOM 1529 C C . PHE B 1 50 ? -6.859 13.867 5.078 1 98.31 50 PHE B C 1
ATOM 1531 O O . PHE B 1 50 ? -7.156 14.203 6.227 1 98.31 50 PHE B O 1
ATOM 1538 N N . LEU B 1 51 ? -5.637 13.773 4.656 1 98.38 51 LEU B N 1
ATOM 1539 C CA . LEU B 1 51 ? -4.551 14.234 5.512 1 98.38 51 LEU B CA 1
ATOM 1540 C C . LEU B 1 51 ? -4.277 15.719 5.289 1 98.38 51 LEU B C 1
ATOM 1542 O O . LEU B 1 51 ? -4.438 16.219 4.176 1 98.38 51 LEU B O 1
ATOM 1546 N N . PRO B 1 52 ? -3.854 16.469 6.301 1 97.62 52 PRO B N 1
ATOM 1547 C CA . PRO B 1 52 ? -3.793 17.938 6.238 1 97.62 52 PRO B CA 1
ATOM 1548 C C . PRO B 1 52 ? -2.512 18.438 5.586 1 97.62 52 PRO B C 1
ATOM 1550 O O . PRO B 1 52 ? -2.131 19.594 5.781 1 97.62 52 PRO B O 1
ATOM 1553 N N . PHE B 1 53 ? -1.854 17.609 4.855 1 98.44 53 PHE B N 1
ATOM 1554 C CA . PHE B 1 53 ? -0.515 17.953 4.395 1 98.44 53 PHE B CA 1
ATOM 1555 C C . PHE B 1 53 ? -0.566 18.594 3.012 1 98.44 53 PHE B C 1
ATOM 1557 O O . PHE B 1 53 ? -1.385 18.203 2.174 1 98.44 53 PHE B O 1
ATOM 1564 N N . ASP B 1 54 ? 0.248 19.531 2.797 1 98.38 54 ASP B N 1
ATOM 1565 C CA . ASP B 1 54 ? 0.421 20.156 1.492 1 98.38 54 ASP B CA 1
ATOM 1566 C C . ASP B 1 54 ? 1.14 19.219 0.521 1 98.38 54 ASP B C 1
ATOM 1568 O O . ASP B 1 54 ? 2.371 19.172 0.498 1 98.38 54 ASP B O 1
ATOM 1572 N N . MET B 1 55 ? 0.389 18.625 -0.341 1 98.19 55 MET B N 1
ATOM 1573 C CA . MET B 1 55 ? 0.928 17.594 -1.232 1 98.19 55 MET B CA 1
ATOM 1574 C C . MET B 1 55 ? 1.794 18.219 -2.32 1 98.19 55 MET B C 1
ATOM 1576 O O . MET B 1 55 ? 2.686 17.562 -2.863 1 98.19 55 MET B O 1
ATOM 1580 N N . GLU B 1 56 ? 1.527 19.438 -2.689 1 98.31 56 GLU B N 1
ATOM 1581 C CA . GLU B 1 56 ? 2.365 20.109 -3.68 1 98.31 56 GLU B CA 1
ATOM 1582 C C . GLU B 1 56 ? 3.777 20.344 -3.146 1 98.31 56 GLU B C 1
ATOM 1584 O O . GLU B 1 56 ? 4.758 20.125 -3.863 1 98.31 56 GLU B O 1
ATOM 1589 N N . LYS B 1 57 ? 3.84 20.75 -1.918 1 98.62 57 LYS B N 1
ATOM 1590 C CA . LYS B 1 57 ? 5.152 20.906 -1.293 1 98.62 57 LYS B CA 1
ATOM 1591 C C . LYS B 1 57 ? 5.871 19.578 -1.177 1 98.62 57 LYS B C 1
ATOM 1593 O O . LYS B 1 57 ? 7.082 19.5 -1.388 1 98.62 57 LYS B O 1
ATOM 1598 N N . LEU B 1 58 ? 5.145 18.562 -0.855 1 98.81 58 LEU B N 1
ATOM 1599 C CA . LEU B 1 58 ? 5.738 17.234 -0.736 1 98.81 58 LEU B CA 1
ATOM 1600 C C . LEU B 1 58 ? 6.289 16.75 -2.076 1 98.81 58 LEU B C 1
ATOM 1602 O O . LEU B 1 58 ? 7.375 16.172 -2.137 1 98.81 58 LEU B O 1
ATOM 1606 N N . ARG B 1 59 ? 5.543 17.031 -3.105 1 98.31 59 ARG B N 1
ATOM 1607 C CA . ARG B 1 59 ? 6 16.641 -4.438 1 98.31 59 ARG B CA 1
ATOM 1608 C C . ARG B 1 59 ? 7.254 17.422 -4.832 1 98.31 59 ARG B C 1
ATOM 1610 O O . ARG B 1 59 ? 8.125 16.891 -5.523 1 98.31 59 ARG B O 1
ATOM 1617 N N . ALA B 1 60 ? 7.344 18.625 -4.41 1 98.44 60 ALA B N 1
ATOM 1618 C CA . ALA B 1 60 ? 8.547 19.422 -4.676 1 98.44 60 ALA B CA 1
ATOM 1619 C C . ALA B 1 60 ? 9.758 18.812 -3.98 1 98.44 60 ALA B C 1
ATOM 1621 O O . ALA B 1 60 ? 10.859 18.781 -4.543 1 98.44 60 ALA B O 1
ATOM 1622 N N . ILE B 1 61 ? 9.547 18.344 -2.771 1 98.5 61 ILE B N 1
ATOM 1623 C CA . ILE B 1 61 ? 10.625 17.672 -2.064 1 98.5 61 ILE B CA 1
ATOM 1624 C C . ILE B 1 61 ? 10.992 16.391 -2.801 1 98.5 61 ILE B C 1
ATOM 1626 O O . ILE B 1 61 ? 12.172 16.062 -2.947 1 98.5 61 ILE B O 1
ATOM 1630 N N . ALA B 1 62 ? 9.992 15.648 -3.281 1 98.44 62 ALA B N 1
ATOM 1631 C CA . ALA B 1 62 ? 10.242 14.43 -4.051 1 98.44 62 ALA B CA 1
ATOM 1632 C C . ALA B 1 62 ? 11.055 14.734 -5.309 1 98.44 62 ALA B C 1
ATOM 1634 O O . ALA B 1 62 ? 11.922 13.953 -5.695 1 98.44 62 ALA B O 1
ATOM 1635 N N . ASP B 1 63 ? 10.805 15.875 -5.949 1 97.56 63 ASP B N 1
ATOM 1636 C CA . ASP B 1 63 ? 11.531 16.281 -7.145 1 97.56 63 ASP B CA 1
ATOM 1637 C C . ASP B 1 63 ? 13.023 16.469 -6.852 1 97.56 63 ASP B C 1
ATOM 1639 O O . ASP B 1 63 ? 13.867 16.172 -7.703 1 97.56 63 ASP B O 1
ATOM 1643 N N . GLU B 1 64 ? 13.281 16.969 -5.719 1 97.25 64 GLU B N 1
ATOM 1644 C CA . GLU B 1 64 ? 14.672 17.172 -5.32 1 97.25 64 GLU B CA 1
ATOM 1645 C C . GLU B 1 64 ? 15.383 15.836 -5.09 1 97.25 64 GLU B C 1
ATOM 1647 O O . GLU B 1 64 ? 16.609 15.75 -5.207 1 97.25 64 GLU B O 1
ATOM 1652 N N . ILE B 1 65 ? 14.656 14.828 -4.727 1 97.31 65 ILE B N 1
ATOM 1653 C CA . ILE B 1 65 ? 15.227 13.516 -4.453 1 97.31 65 ILE B CA 1
ATOM 1654 C C . ILE B 1 65 ? 15.43 12.758 -5.766 1 97.31 65 ILE B C 1
ATOM 1656 O O . ILE B 1 65 ? 16.516 12.25 -6.031 1 97.31 65 ILE B O 1
ATOM 1660 N N . TYR B 1 66 ? 14.312 12.672 -6.48 1 96.19 66 TYR B N 1
ATOM 1661 C CA . TYR B 1 66 ? 14.367 11.977 -7.762 1 96.19 66 TYR B CA 1
ATOM 1662 C C . TYR B 1 66 ? 13.219 12.406 -8.664 1 96.19 66 TYR B C 1
ATOM 1664 O O . TYR B 1 66 ? 12.047 12.25 -8.312 1 96.19 66 TYR B O 1
ATOM 1672 N N . GLU B 1 67 ? 13.57 12.984 -9.805 1 94.06 67 GLU B N 1
ATOM 1673 C CA . GLU B 1 67 ? 12.586 13.281 -10.836 1 94.06 67 GLU B CA 1
ATOM 1674 C C . GLU B 1 67 ? 12.477 12.133 -11.836 1 94.06 67 GLU B C 1
ATOM 1676 O O . GLU B 1 67 ? 13.484 11.672 -12.375 1 94.06 67 GLU B O 1
ATOM 1681 N N . LYS B 1 68 ? 11.227 11.773 -11.914 1 87.69 68 LYS B N 1
ATOM 1682 C CA . LYS B 1 68 ? 11.023 10.672 -12.859 1 87.69 68 LYS B CA 1
ATOM 1683 C C . LYS B 1 68 ? 11.594 11.023 -14.234 1 87.69 68 LYS B C 1
ATOM 1685 O O . LYS B 1 68 ? 11.312 12.094 -14.773 1 87.69 68 LYS B O 1
ATOM 1690 N N . LYS B 1 69 ? 12.406 10.18 -14.648 1 84.44 69 LYS B N 1
ATOM 1691 C CA . LYS B 1 69 ? 13.016 10.359 -15.961 1 84.44 69 LYS B CA 1
ATOM 1692 C C . LYS B 1 69 ? 12.438 9.375 -16.969 1 84.44 69 LYS B C 1
ATOM 1694 O O . LYS B 1 69 ? 11.812 8.383 -16.594 1 84.44 69 LYS B O 1
ATOM 1699 N N . LYS B 1 70 ? 12.656 9.961 -18.25 1 84.06 70 LYS B N 1
ATOM 1700 C CA . LYS B 1 70 ? 12.289 9.039 -19.328 1 84.06 70 LYS B CA 1
ATOM 1701 C C . LYS B 1 70 ? 13.328 7.926 -19.469 1 84.06 70 LYS B C 1
ATOM 1703 O O . LYS B 1 70 ? 14.531 8.172 -19.359 1 84.06 70 LYS B O 1
ATOM 1708 N N . GLY B 1 71 ? 12.859 6.707 -19.516 1 82.69 71 GLY B N 1
ATOM 1709 C CA . GLY B 1 71 ? 13.789 5.609 -19.734 1 82.69 71 GLY B CA 1
ATOM 1710 C C . GLY B 1 71 ? 13.969 4.73 -18.516 1 82.69 71 GLY B C 1
ATOM 1711 O O . GLY B 1 71 ? 13.211 4.836 -17.547 1 82.69 71 GLY B O 1
ATOM 1712 N N . ARG B 1 72 ? 15.086 3.93 -18.641 1 83.31 72 ARG B N 1
ATOM 1713 C CA . ARG B 1 72 ? 15.336 2.932 -17.609 1 83.31 72 ARG B CA 1
ATOM 1714 C C . ARG B 1 72 ? 15.984 3.564 -16.375 1 83.31 72 ARG B C 1
ATOM 1716 O O . ARG B 1 72 ? 16.891 4.398 -16.516 1 83.31 72 ARG B O 1
ATOM 1723 N N . VAL B 1 73 ? 15.461 3.348 -15.211 1 87.62 73 VAL B N 1
ATOM 1724 C CA . VAL B 1 73 ? 16.047 3.777 -13.945 1 87.62 73 VAL B CA 1
ATOM 1725 C C . VAL B 1 73 ? 17.328 2.986 -13.672 1 87.62 73 VAL B C 1
ATOM 1727 O O . VAL B 1 73 ? 17.312 1.754 -13.6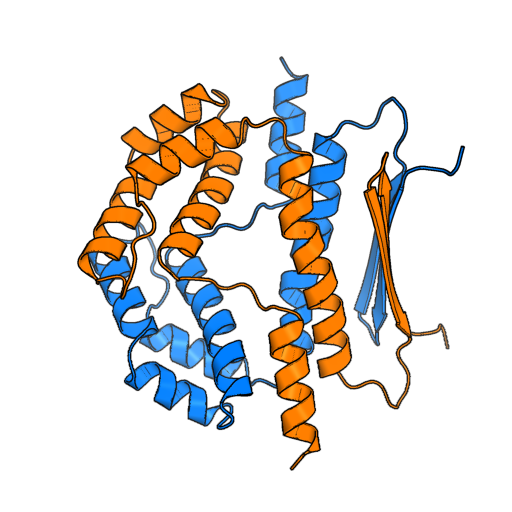88 1 87.62 73 VAL B O 1
ATOM 1730 N N . LYS B 1 74 ? 18.453 3.668 -13.477 1 85.94 74 LYS B N 1
ATOM 1731 C CA . LYS B 1 74 ? 19.734 3.033 -13.234 1 85.94 74 LYS B CA 1
ATOM 1732 C C . LYS B 1 74 ? 19.922 2.734 -11.75 1 85.94 74 LYS B C 1
ATOM 1734 O O . LYS B 1 74 ? 19.25 3.324 -10.898 1 85.94 74 LYS B O 1
ATOM 1739 N N . GLU B 1 75 ? 20.844 1.83 -11.484 1 83.81 75 GLU B N 1
ATOM 1740 C CA . GLU B 1 75 ? 21.141 1.463 -10.102 1 83.81 75 GLU B CA 1
ATOM 1741 C C . GLU B 1 75 ? 21.594 2.676 -9.297 1 83.81 75 GLU B C 1
ATOM 1743 O O . GLU B 1 75 ? 21.234 2.816 -8.125 1 83.81 75 GLU B O 1
ATOM 1748 N N . GLU B 1 76 ? 22.344 3.518 -9.898 1 87 76 GLU B N 1
ATOM 1749 C CA . GLU B 1 76 ? 22.844 4.715 -9.227 1 87 76 GLU B CA 1
ATOM 1750 C C . GLU B 1 76 ? 21.688 5.648 -8.844 1 87 76 GLU B C 1
ATOM 1752 O O . GLU B 1 76 ? 21.75 6.324 -7.812 1 87 76 GLU B O 1
ATOM 1757 N N . ASP B 1 77 ? 20.656 5.703 -9.664 1 89.19 77 ASP B N 1
ATOM 1758 C CA . ASP B 1 77 ? 19.469 6.5 -9.367 1 89.19 77 ASP B CA 1
ATOM 1759 C C . ASP B 1 77 ? 18.766 5.988 -8.109 1 89.19 77 ASP B C 1
ATOM 1761 O O . ASP B 1 77 ? 18.391 6.777 -7.242 1 89.19 77 ASP B O 1
ATOM 1765 N N . ILE B 1 78 ? 18.688 4.688 -8.07 1 89.75 78 ILE B N 1
ATOM 1766 C CA . ILE B 1 78 ? 17.984 4.059 -6.953 1 89.75 78 ILE B CA 1
ATOM 1767 C C . ILE B 1 78 ? 18.75 4.312 -5.656 1 89.75 78 ILE B C 1
ATOM 1769 O O . ILE B 1 78 ? 18.172 4.793 -4.676 1 89.75 78 ILE B O 1
ATOM 1773 N N . SER B 1 79 ? 20.031 4.027 -5.707 1 88.5 79 SER B N 1
ATOM 1774 C CA . SER B 1 79 ? 20.859 4.207 -4.52 1 88.5 79 SER B CA 1
ATOM 1775 C C . SER B 1 79 ? 20.875 5.664 -4.066 1 88.5 79 SER B C 1
ATOM 1777 O O . SER B 1 79 ? 20.734 5.949 -2.875 1 88.5 79 SER B O 1
ATOM 1779 N N . GLY B 1 80 ? 21.047 6.516 -4.98 1 90.62 80 GLY B N 1
ATOM 1780 C CA . GLY B 1 80 ? 21.062 7.934 -4.652 1 90.62 80 GLY B CA 1
ATOM 1781 C C . GLY B 1 80 ? 19.75 8.43 -4.062 1 90.62 80 GLY B C 1
ATOM 1782 O O . GLY B 1 80 ? 19.75 9.156 -3.066 1 90.62 80 GLY B O 1
ATOM 1783 N N . ALA B 1 81 ? 18.625 8.023 -4.68 1 93.94 81 ALA B N 1
ATOM 1784 C CA . ALA B 1 81 ? 17.312 8.469 -4.219 1 93.94 81 ALA B CA 1
ATOM 1785 C C . ALA B 1 81 ? 17.016 7.941 -2.82 1 93.94 81 ALA B C 1
ATOM 1787 O O . ALA B 1 81 ? 16.531 8.68 -1.963 1 93.94 81 ALA B O 1
ATOM 1788 N N . LEU B 1 82 ? 17.344 6.723 -2.57 1 91.81 82 LEU B N 1
ATOM 1789 C CA . LEU B 1 82 ? 17.031 6.129 -1.279 1 91.81 82 LEU B CA 1
ATOM 1790 C C . LEU B 1 82 ? 17.922 6.699 -0.179 1 91.81 82 LEU B C 1
ATOM 1792 O O . LEU B 1 82 ? 17.469 6.859 0.961 1 91.81 82 LEU B O 1
ATOM 1796 N N . THR B 1 83 ? 19.172 6.988 -0.57 1 90.31 83 THR B N 1
ATOM 1797 C CA . THR B 1 83 ? 20.062 7.656 0.371 1 90.31 83 THR B CA 1
ATOM 1798 C C . THR B 1 83 ? 19.516 9.031 0.756 1 90.31 83 THR B C 1
ATOM 1800 O O . THR B 1 83 ? 19.469 9.383 1.938 1 90.31 83 THR B O 1
ATOM 1803 N N . LYS B 1 84 ? 19.078 9.727 -0.194 1 93.88 84 LYS B N 1
ATOM 1804 C CA . LYS B 1 84 ? 18.516 11.047 0.067 1 93.88 84 LYS B CA 1
ATOM 1805 C C . LYS B 1 84 ? 17.219 10.945 0.878 1 93.88 84 LYS B C 1
ATOM 1807 O O . LYS B 1 84 ? 16.984 11.75 1.78 1 93.88 84 LYS B O 1
ATOM 1812 N N . LEU B 1 85 ? 16.438 9.969 0.523 1 94.75 85 LEU B N 1
ATOM 1813 C CA . LEU B 1 85 ? 15.164 9.75 1.192 1 94.75 85 LEU B CA 1
ATOM 1814 C C . LEU B 1 85 ? 15.359 9.57 2.693 1 94.75 85 LEU B C 1
ATOM 1816 O O . LEU B 1 85 ? 14.555 10.047 3.492 1 94.75 85 LEU B O 1
ATOM 1820 N N . LYS B 1 86 ? 16.422 8.969 3.092 1 91.44 86 LYS B N 1
ATOM 1821 C CA . LYS B 1 86 ? 16.656 8.633 4.492 1 91.44 86 LYS B CA 1
ATOM 1822 C C . LYS B 1 86 ? 17.531 9.695 5.16 1 91.44 86 LYS B C 1
ATOM 1824 O O . LYS B 1 86 ? 17.828 9.594 6.352 1 91.44 86 LYS B O 1
ATOM 1829 N N . SER B 1 87 ? 17.875 10.727 4.496 1 93.31 87 SER B N 1
ATOM 1830 C CA . SER B 1 87 ? 18.844 11.695 5 1 93.31 87 SER B CA 1
ATOM 1831 C C . SER B 1 87 ? 18.203 12.664 5.98 1 93.31 87 SER B C 1
ATOM 1833 O O . SER B 1 87 ? 17.016 12.977 5.863 1 93.31 87 SER B O 1
ATOM 1835 N N . PRO B 1 88 ? 18.984 13.164 6.879 1 95 88 PRO B N 1
ATOM 1836 C CA . PRO B 1 88 ? 18.484 14.211 7.781 1 95 88 PRO B CA 1
ATOM 1837 C C . PRO B 1 88 ? 18 15.453 7.043 1 95 88 PRO B C 1
ATOM 1839 O O . PRO B 1 88 ? 17.062 16.109 7.484 1 95 88 PRO B O 1
ATOM 1842 N N . GLY B 1 89 ? 18.656 15.734 5.953 1 96.25 89 GLY B N 1
ATOM 1843 C CA . GLY B 1 89 ? 18.234 16.875 5.152 1 96.25 89 GLY B CA 1
ATOM 1844 C C . GLY B 1 89 ? 16.797 16.75 4.668 1 96.25 89 GLY B C 1
ATOM 1845 O O . GLY B 1 89 ? 16.047 17.734 4.707 1 96.25 89 GLY B O 1
ATOM 1846 N N . THR B 1 90 ? 16.422 15.609 4.25 1 97.38 90 THR B N 1
ATOM 1847 C CA . THR B 1 90 ? 15.047 15.367 3.807 1 97.38 90 THR B CA 1
ATOM 1848 C C . THR B 1 90 ? 14.07 15.5 4.973 1 97.38 90 THR B C 1
ATOM 1850 O O . THR B 1 90 ? 13.016 16.125 4.84 1 97.38 90 THR B O 1
ATOM 1853 N N . THR B 1 91 ? 14.445 14.961 6.086 1 96.75 91 THR B N 1
ATOM 1854 C CA . THR B 1 91 ? 13.594 15.062 7.27 1 96.75 91 THR B CA 1
ATOM 1855 C C . THR B 1 91 ? 13.367 16.516 7.648 1 96.75 91 THR B C 1
ATOM 1857 O O . THR B 1 91 ? 12.25 16.906 8.016 1 96.75 91 THR B O 1
ATOM 1860 N N . LYS B 1 92 ? 14.422 17.281 7.609 1 97.69 92 LYS B N 1
ATOM 1861 C CA . LYS B 1 92 ? 14.32 18.719 7.891 1 97.69 92 LYS B CA 1
ATOM 1862 C C . LYS B 1 92 ? 13.336 19.391 6.938 1 97.69 92 LYS B C 1
ATOM 1864 O O . LYS B 1 92 ? 12.531 20.219 7.355 1 97.69 92 LYS B O 1
ATOM 1869 N N . LYS B 1 93 ? 13.375 19.016 5.707 1 98.25 93 LYS B N 1
ATOM 1870 C CA . LYS B 1 93 ? 12.477 19.594 4.711 1 98.25 93 LYS B CA 1
ATOM 1871 C C . LYS B 1 93 ? 11.023 19.203 4.988 1 98.25 93 LYS B C 1
ATOM 1873 O O . LYS B 1 93 ? 10.117 20.016 4.816 1 98.25 93 LYS B O 1
ATOM 1878 N N . LEU B 1 94 ? 10.812 17.984 5.402 1 98.62 94 LEU B N 1
ATOM 1879 C CA . LEU B 1 94 ? 9.469 17.562 5.762 1 98.62 94 LEU B CA 1
ATOM 1880 C C . LEU B 1 94 ? 8.922 18.391 6.918 1 98.62 94 LEU B C 1
ATOM 1882 O O . LEU B 1 94 ? 7.715 18.641 7 1 98.62 94 LEU B O 1
ATOM 1886 N N . GLY B 1 95 ? 9.828 18.844 7.762 1 98.06 95 GLY B N 1
ATOM 1887 C CA . GLY B 1 95 ? 9.453 19.688 8.891 1 98.06 95 GLY B CA 1
ATOM 1888 C C . GLY B 1 95 ? 8.852 21.016 8.477 1 98.06 95 GLY B C 1
ATOM 1889 O O . GLY B 1 95 ? 8.133 21.641 9.258 1 98.06 95 GLY B O 1
ATOM 1890 N N . THR B 1 96 ? 9.156 21.453 7.266 1 98 96 THR B N 1
ATOM 1891 C CA . THR B 1 96 ? 8.594 22.703 6.77 1 98 96 THR B CA 1
ATOM 1892 C C . THR B 1 96 ? 7.121 22.531 6.395 1 98 96 THR B C 1
ATOM 1894 O O . THR B 1 96 ? 6.391 23.516 6.242 1 98 96 THR B O 1
ATOM 1897 N N . ILE B 1 97 ? 6.73 21.344 6.203 1 98.31 97 ILE B N 1
ATOM 1898 C CA . ILE B 1 97 ? 5.332 21.047 5.914 1 98.31 97 ILE B CA 1
ATOM 1899 C C . ILE B 1 97 ? 4.566 20.844 7.223 1 98.31 97 ILE B C 1
ATOM 1901 O O . ILE B 1 97 ? 3.494 21.422 7.414 1 98.31 97 ILE B O 1
ATOM 1905 N N . ASP B 1 98 ? 5.109 20.031 8.055 1 97.62 98 ASP B N 1
ATOM 1906 C CA . ASP B 1 98 ? 4.59 19.797 9.398 1 97.62 98 ASP B CA 1
ATOM 1907 C C . ASP B 1 98 ? 5.727 19.578 10.398 1 97.62 98 ASP B C 1
ATOM 1909 O O . ASP B 1 98 ? 6.535 18.672 10.234 1 97.62 98 ASP B O 1
ATOM 1913 N N . ASP B 1 99 ? 5.801 20.297 11.406 1 95.62 99 ASP B N 1
ATOM 1914 C CA . ASP B 1 99 ? 6.973 20.328 12.273 1 95.62 99 ASP B CA 1
ATOM 1915 C C . ASP B 1 99 ? 6.828 19.328 13.422 1 95.62 99 ASP B C 1
ATOM 1917 O O . ASP B 1 99 ? 7.77 19.109 14.188 1 95.62 99 ASP B O 1
ATOM 1921 N N . THR B 1 100 ? 5.633 18.672 13.562 1 96.75 100 THR B N 1
ATOM 1922 C CA . THR B 1 100 ? 5.473 17.672 14.617 1 96.75 100 THR B CA 1
ATOM 1923 C C . THR B 1 100 ? 6.164 16.359 14.234 1 96.75 100 THR B C 1
ATOM 1925 O O . THR B 1 100 ? 6.301 16.047 13.047 1 96.75 100 THR B O 1
ATOM 1928 N N . LYS B 1 101 ? 6.617 15.641 15.25 1 96.44 101 LYS B N 1
ATOM 1929 C CA . LYS B 1 101 ? 7.23 14.328 15.031 1 96.44 101 LYS B CA 1
ATOM 1930 C C . LYS B 1 101 ? 6.277 13.391 14.297 1 96.44 101 LYS B C 1
ATOM 1932 O O . LYS B 1 101 ? 6.676 12.711 13.352 1 96.44 101 LYS B O 1
ATOM 1937 N N . GLU B 1 102 ? 5.023 13.391 14.688 1 97.75 102 GLU B N 1
ATOM 1938 C CA . GLU B 1 102 ? 4 12.516 14.125 1 97.75 102 GLU B CA 1
ATOM 1939 C C . GLU B 1 102 ? 3.699 12.891 12.672 1 97.75 102 GLU B C 1
ATOM 1941 O O . GLU B 1 102 ? 3.539 12.008 11.82 1 97.75 102 GLU B O 1
ATOM 1946 N N . GLY B 1 103 ? 3.594 14.188 12.453 1 98 103 GLY B N 1
ATOM 1947 C CA . GLY B 1 103 ? 3.375 14.641 11.086 1 98 103 GLY B CA 1
ATOM 1948 C C . GLY B 1 103 ? 4.504 14.266 10.148 1 98 103 GLY B C 1
ATOM 1949 O O . GLY B 1 103 ? 4.262 13.789 9.031 1 98 103 GLY B O 1
ATOM 1950 N N . LYS B 1 104 ? 5.711 14.414 10.609 1 97.62 104 LYS 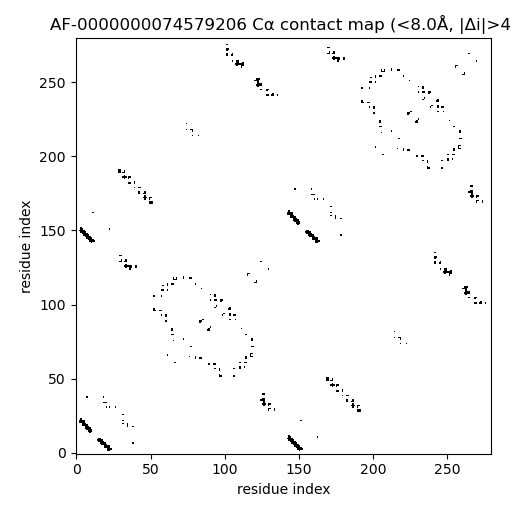B N 1
ATOM 1951 C CA . LYS B 1 104 ? 6.879 14.078 9.805 1 97.62 104 LYS B CA 1
ATOM 1952 C C . LYS B 1 104 ? 6.918 12.586 9.484 1 97.62 104 LYS B C 1
ATOM 1954 O O . LYS B 1 104 ? 7.336 12.188 8.391 1 97.62 104 LYS B O 1
ATOM 1959 N N . GLU B 1 105 ? 6.492 11.805 10.406 1 97.38 105 GLU B N 1
ATOM 1960 C CA . GLU B 1 105 ? 6.477 10.359 10.188 1 97.38 105 GLU B CA 1
ATOM 1961 C C . GLU B 1 105 ? 5.523 9.984 9.055 1 97.38 105 GLU B C 1
ATOM 1963 O O . GLU B 1 105 ? 5.863 9.172 8.195 1 97.38 105 GLU B O 1
ATOM 1968 N N . ILE B 1 106 ? 4.336 10.539 9.047 1 98.69 106 ILE B N 1
ATOM 1969 C CA . ILE B 1 106 ? 3.361 10.266 7.996 1 98.69 106 ILE B CA 1
ATOM 1970 C C . ILE B 1 106 ? 3.873 10.805 6.66 1 98.69 106 ILE B C 1
ATOM 1972 O O . ILE B 1 106 ? 3.803 10.117 5.637 1 98.69 106 ILE B O 1
ATOM 1976 N N . LEU B 1 107 ? 4.418 12.016 6.707 1 98.75 107 LEU B N 1
ATOM 1977 C CA . LEU B 1 107 ? 4.953 12.633 5.5 1 98.75 107 LEU B CA 1
ATOM 1978 C C . LEU B 1 107 ? 6.066 11.781 4.898 1 98.75 107 LEU B C 1
ATOM 1980 O O . LEU B 1 107 ? 6.199 11.703 3.676 1 98.75 107 LEU B O 1
ATOM 1984 N N . LYS B 1 108 ? 6.84 11.164 5.723 1 98.19 108 LYS B N 1
ATOM 1985 C CA . LYS B 1 108 ? 7.914 10.297 5.25 1 98.19 108 LYS B CA 1
ATOM 1986 C C . LYS B 1 108 ? 7.355 9.109 4.469 1 98.19 108 LYS B C 1
ATOM 1988 O O . LYS B 1 108 ? 7.918 8.719 3.441 1 98.19 108 LYS B O 1
ATOM 1993 N N . ARG B 1 109 ? 6.293 8.531 4.965 1 98 109 ARG B N 1
ATOM 1994 C CA . ARG B 1 109 ? 5.652 7.426 4.25 1 98 109 ARG B CA 1
ATOM 1995 C C . ARG B 1 109 ? 5.129 7.883 2.895 1 98 109 ARG B C 1
ATOM 1997 O O . ARG B 1 109 ? 5.312 7.191 1.889 1 98 109 ARG B O 1
ATOM 2004 N N . LEU B 1 110 ? 4.496 9 2.891 1 98.62 110 LEU B N 1
ATOM 2005 C CA . LEU B 1 110 ? 3.961 9.547 1.648 1 98.62 110 LEU B CA 1
ATOM 2006 C C . LEU B 1 110 ? 5.078 9.836 0.653 1 98.62 110 LEU B C 1
ATOM 2008 O O . LEU B 1 110 ? 4.965 9.5 -0.528 1 98.62 110 LEU B O 1
ATOM 2012 N N . LEU B 1 111 ? 6.094 10.461 1.159 1 98.62 111 LEU B N 1
ATOM 2013 C CA . LEU B 1 111 ? 7.246 10.766 0.318 1 98.62 111 LEU B CA 1
ATOM 2014 C C . LEU B 1 111 ? 7.867 9.492 -0.242 1 98.62 111 LEU B C 1
ATOM 2016 O O . LEU B 1 111 ? 8.227 9.438 -1.42 1 98.62 111 LEU B O 1
ATOM 2020 N N . THR B 1 112 ? 7.988 8.508 0.614 1 97.62 112 THR B N 1
ATOM 2021 C CA . THR B 1 112 ? 8.539 7.219 0.195 1 97.62 112 THR B CA 1
ATOM 2022 C C . THR B 1 112 ? 7.723 6.625 -0.946 1 97.62 112 THR B C 1
ATOM 2024 O O . THR B 1 112 ? 8.281 6.125 -1.924 1 97.62 112 THR B O 1
ATOM 2027 N N . GLU B 1 113 ? 6.453 6.691 -0.825 1 97.12 113 GLU B N 1
ATOM 2028 C CA . GLU B 1 113 ? 5.582 6.176 -1.876 1 97.12 113 GLU B CA 1
ATOM 2029 C C . GLU B 1 113 ? 5.848 6.875 -3.207 1 97.12 113 GLU B C 1
ATOM 2031 O O . GLU B 1 113 ? 6 6.219 -4.238 1 97.12 113 GLU B O 1
ATOM 2036 N N . ILE B 1 114 ? 5.883 8.172 -3.162 1 97.31 114 ILE B N 1
ATOM 2037 C CA . ILE B 1 114 ? 6.086 8.961 -4.371 1 97.31 114 ILE B CA 1
ATOM 2038 C C . ILE B 1 114 ? 7.426 8.594 -5.008 1 97.31 114 ILE B C 1
ATOM 2040 O O . ILE B 1 114 ? 7.496 8.336 -6.211 1 97.31 114 ILE B O 1
ATOM 2044 N N . VAL B 1 115 ? 8.469 8.555 -4.238 1 96.81 115 VAL B N 1
ATOM 2045 C CA . VAL B 1 115 ? 9.82 8.32 -4.738 1 96.81 115 VAL B CA 1
ATOM 2046 C C . VAL B 1 115 ? 9.922 6.898 -5.297 1 96.81 115 VAL B C 1
ATOM 2048 O O . VAL B 1 115 ? 10.477 6.691 -6.379 1 96.81 115 VAL B O 1
ATOM 2051 N N . LEU B 1 116 ? 9.367 5.934 -4.562 1 95.62 116 LEU B N 1
ATOM 2052 C CA . LEU B 1 116 ? 9.398 4.559 -5.043 1 95.62 116 LEU B CA 1
ATOM 2053 C C . LEU B 1 116 ? 8.664 4.43 -6.375 1 95.62 116 LEU B C 1
ATOM 2055 O O . LEU B 1 116 ? 9.141 3.746 -7.285 1 95.62 116 LEU B O 1
ATOM 2059 N N . GLU B 1 117 ? 7.562 5.047 -6.461 1 94.62 117 GLU B N 1
ATOM 2060 C CA . GLU B 1 117 ? 6.809 5.012 -7.711 1 94.62 117 GLU B CA 1
ATOM 2061 C C . GLU B 1 117 ? 7.625 5.586 -8.867 1 94.62 117 GLU B C 1
ATOM 2063 O O . GLU B 1 117 ? 7.645 5.02 -9.961 1 94.62 117 GLU B O 1
ATOM 2068 N N . ARG B 1 118 ? 8.242 6.652 -8.602 1 95.5 118 ARG B N 1
ATOM 2069 C CA . ARG B 1 118 ? 9.047 7.301 -9.633 1 95.5 118 ARG B CA 1
ATOM 2070 C C . ARG B 1 118 ? 10.227 6.426 -10.039 1 95.5 118 ARG B C 1
ATOM 2072 O O . ARG B 1 118 ? 10.664 6.465 -11.188 1 95.5 118 ARG B O 1
ATOM 2079 N N . LEU B 1 119 ? 10.75 5.648 -9.117 1 93.69 119 LEU B N 1
ATOM 2080 C CA . LEU B 1 119 ? 11.875 4.754 -9.367 1 93.69 119 LEU B CA 1
ATOM 2081 C C . LEU B 1 119 ? 11.414 3.471 -10.047 1 93.69 119 LEU B C 1
ATOM 2083 O O . LEU B 1 119 ? 12.227 2.617 -10.391 1 93.69 119 LEU B O 1
ATOM 2087 N N . GLY B 1 120 ? 10.078 3.309 -10.172 1 91.69 120 GLY B N 1
ATOM 2088 C CA . GLY B 1 120 ? 9.531 2.102 -10.773 1 91.69 120 GLY B CA 1
ATOM 2089 C C . GLY B 1 120 ? 9.539 0.911 -9.828 1 91.69 120 GLY B C 1
ATOM 2090 O O . GLY B 1 120 ? 9.539 -0.238 -10.273 1 91.69 120 GLY B O 1
ATOM 2091 N N . ILE B 1 121 ? 9.648 1.222 -8.555 1 93.56 121 ILE B N 1
ATOM 2092 C CA . ILE B 1 121 ? 9.609 0.188 -7.527 1 93.56 121 ILE B CA 1
ATOM 2093 C C . ILE B 1 121 ? 8.258 0.229 -6.805 1 93.56 121 ILE B C 1
ATOM 2095 O O . ILE B 1 121 ? 8.023 1.107 -5.973 1 93.56 121 ILE B O 1
ATOM 2099 N N . THR B 1 122 ? 7.352 -0.581 -7.211 1 92.06 122 THR B N 1
ATOM 2100 C CA . THR B 1 122 ? 6.043 -0.552 -6.574 1 92.06 122 THR B CA 1
ATOM 2101 C C . THR B 1 122 ? 5.645 -1.943 -6.086 1 92.06 122 THR B C 1
ATOM 2103 O O . THR B 1 122 ? 5.941 -2.943 -6.746 1 92.06 122 THR B O 1
ATOM 2106 N N . SER B 1 123 ? 5.062 -1.917 -4.906 1 95.25 123 SER B N 1
ATOM 2107 C CA . SER B 1 123 ? 4.574 -3.16 -4.32 1 95.25 123 SER B CA 1
ATOM 2108 C C . SER B 1 123 ? 3.061 -3.275 -4.453 1 95.25 123 SER B C 1
ATOM 2110 O O . SER B 1 123 ? 2.463 -4.246 -3.979 1 95.25 123 SER B O 1
ATOM 2112 N N . LYS B 1 124 ? 2.455 -2.342 -5.051 1 94.69 124 LYS B N 1
ATOM 2113 C CA . LYS B 1 124 ? 0.998 -2.299 -5.133 1 94.69 124 LYS B CA 1
ATOM 2114 C C . LYS B 1 124 ? 0.473 -3.328 -6.129 1 94.69 124 LYS B C 1
ATOM 2116 O O . LYS B 1 124 ? 0.945 -3.396 -7.266 1 94.69 124 LYS B O 1
ATOM 2121 N N . ILE B 1 125 ? -0.422 -4.098 -5.664 1 97.38 125 ILE B N 1
ATOM 2122 C CA . ILE B 1 125 ? -1.141 -5.012 -6.543 1 97.38 125 ILE B CA 1
ATOM 2123 C C . ILE B 1 125 ? -2.41 -4.34 -7.062 1 97.38 125 ILE B C 1
ATOM 2125 O O . ILE B 1 125 ? -3.307 -4.008 -6.285 1 97.38 125 ILE B O 1
ATOM 2129 N N . GLU B 1 126 ? -2.445 -4.207 -8.312 1 97.69 126 GLU B N 1
ATOM 2130 C CA . GLU B 1 126 ? -3.6 -3.551 -8.914 1 97.69 126 GLU B CA 1
ATOM 2131 C C . GLU B 1 126 ? -4.668 -4.566 -9.305 1 97.69 126 GLU B C 1
ATOM 2133 O O . GLU B 1 126 ? -4.352 -5.691 -9.703 1 97.69 126 GLU B O 1
ATOM 2138 N N . ALA B 1 127 ? -5.922 -4.141 -9.242 1 98.56 127 ALA B N 1
ATOM 2139 C CA . ALA B 1 127 ? -7.047 -4.996 -9.609 1 98.56 127 ALA B CA 1
ATOM 2140 C C . ALA B 1 127 ? -6.898 -5.512 -11.039 1 98.56 127 ALA B C 1
ATOM 2142 O O . ALA B 1 127 ? -7.195 -6.676 -11.32 1 98.56 127 ALA B O 1
ATOM 2143 N N . LYS B 1 128 ? -6.41 -4.645 -11.883 1 98.44 128 LYS B N 1
ATOM 2144 C CA . LYS B 1 128 ? -6.266 -4.996 -13.289 1 98.44 128 LYS B CA 1
ATOM 2145 C C . LYS B 1 128 ? -5.285 -6.148 -13.477 1 98.44 128 LYS B C 1
ATOM 2147 O O . LYS B 1 128 ? -5.461 -6.988 -14.352 1 98.44 128 LYS B O 1
ATOM 2152 N N . MET B 1 129 ? -4.246 -6.199 -12.688 1 98 129 MET B N 1
ATOM 2153 C CA . MET B 1 129 ? -3.271 -7.289 -12.742 1 98 129 MET B CA 1
ATOM 2154 C C . MET B 1 129 ? -3.938 -8.625 -12.438 1 98 129 MET B C 1
ATOM 2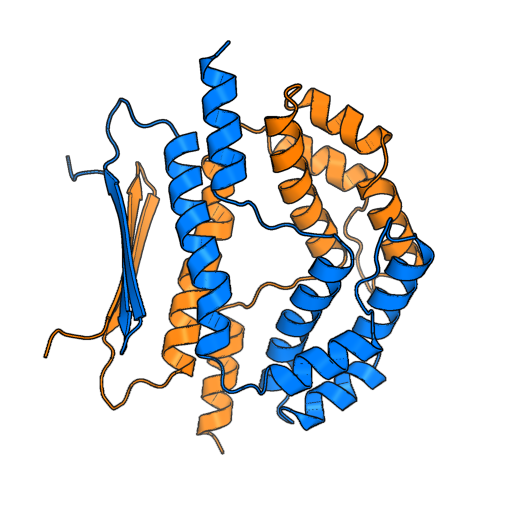156 O O . MET B 1 129 ? -3.688 -9.617 -13.117 1 98 129 MET B O 1
ATOM 2160 N N . ILE B 1 130 ? -4.785 -8.625 -11.461 1 98.62 130 ILE B N 1
ATOM 2161 C CA . ILE B 1 130 ? -5.457 -9.852 -11.047 1 98.62 130 ILE B CA 1
ATOM 2162 C C . ILE B 1 130 ? -6.492 -10.25 -12.102 1 98.62 130 ILE B C 1
ATOM 2164 O O . ILE B 1 130 ? -6.664 -11.438 -12.391 1 98.62 130 ILE B O 1
ATOM 2168 N N . GLU B 1 131 ? -7.145 -9.242 -12.617 1 98.25 131 GLU B N 1
ATOM 2169 C CA . GLU B 1 131 ? -8.109 -9.5 -13.68 1 98.25 131 GLU B CA 1
ATOM 2170 C C . GLU B 1 131 ? -7.449 -10.219 -14.859 1 98.25 131 GLU B C 1
ATOM 2172 O O . GLU B 1 131 ? -7.984 -11.203 -15.367 1 98.25 131 GLU B O 1
ATOM 2177 N N . LYS B 1 132 ? -6.297 -9.711 -15.266 1 98.25 132 LYS B N 1
ATOM 2178 C CA . LYS B 1 132 ? -5.566 -10.336 -16.359 1 98.25 132 LYS B CA 1
ATOM 2179 C C . LYS B 1 132 ? -5.145 -11.758 -16 1 98.25 132 LYS B C 1
ATOM 2181 O O . LYS B 1 132 ? -5.172 -12.656 -16.844 1 98.25 132 LYS B O 1
ATOM 2186 N N . TYR B 1 133 ? -4.797 -11.969 -14.828 1 97.94 133 TYR B N 1
ATOM 2187 C CA . TYR B 1 133 ? -4.398 -13.289 -14.336 1 97.94 133 TYR B CA 1
ATOM 2188 C C . TYR B 1 133 ? -5.562 -14.273 -14.422 1 97.94 133 TYR B C 1
ATOM 2190 O O . TYR B 1 133 ? -5.395 -15.406 -14.875 1 97.94 133 TYR B O 1
ATOM 2198 N N . ILE B 1 134 ? -6.699 -13.852 -14 1 97.19 134 ILE B N 1
ATOM 2199 C CA . ILE B 1 134 ? -7.898 -14.672 -14.031 1 97.19 134 ILE B CA 1
ATOM 2200 C C . ILE B 1 134 ? -8.234 -15.055 -15.469 1 97.19 134 ILE B C 1
ATOM 2202 O O . ILE B 1 134 ? -8.555 -16.203 -15.758 1 97.19 134 ILE B O 1
ATOM 2206 N N . GLU B 1 135 ? -8.148 -14.078 -16.312 1 95.69 135 GLU B N 1
ATOM 2207 C CA . GLU B 1 135 ? -8.484 -14.297 -17.719 1 95.69 135 GLU B CA 1
ATOM 2208 C C . GLU B 1 135 ? -7.57 -15.336 -18.359 1 95.69 135 GLU B C 1
ATOM 2210 O O . GLU B 1 135 ? -8.023 -16.172 -19.141 1 95.69 135 GLU B O 1
ATOM 2215 N N . LYS B 1 136 ? -6.379 -15.305 -17.969 1 90.75 136 LYS B N 1
ATOM 2216 C CA . LYS B 1 136 ? -5.406 -16.219 -18.547 1 90.75 136 LYS B CA 1
ATOM 2217 C C . LYS B 1 136 ? -5.512 -17.609 -17.922 1 90.75 136 LYS B C 1
ATOM 2219 O O . LYS B 1 136 ? -5.262 -18.625 -18.594 1 90.75 136 LYS B O 1
ATOM 2224 N N . SER B 1 137 ? -5.777 -17.656 -16.703 1 83.69 137 SER B N 1
ATOM 2225 C CA . SER B 1 137 ? -5.914 -18.938 -16 1 83.69 137 SER B CA 1
ATOM 2226 C C . SER B 1 137 ? -7.133 -19.719 -16.5 1 83.69 137 SER B C 1
ATOM 2228 O O . SER B 1 137 ? -7.145 -20.938 -16.469 1 83.69 137 SER B O 1
ATOM 2230 N N . LYS B 1 138 ? -8.148 -19.031 -16.844 1 75.5 138 LYS B N 1
ATOM 2231 C CA . LYS B 1 138 ? -9.344 -19.688 -17.375 1 75.5 138 LYS B CA 1
ATOM 2232 C C . LYS B 1 138 ? -9.148 -20.109 -18.828 1 75.5 138 LYS B C 1
ATOM 2234 O O . LYS B 1 138 ? -9.82 -21.016 -19.312 1 75.5 138 LYS B O 1
ATOM 2239 N N . ALA B 1 139 ? -8.305 -19.375 -19.422 1 70.69 139 ALA B N 1
ATOM 2240 C CA . ALA B 1 139 ? -8.047 -19.719 -20.828 1 70.69 139 ALA B CA 1
ATOM 2241 C C . ALA B 1 139 ? -7.188 -20.969 -20.938 1 70.69 139 ALA B C 1
ATOM 2243 O O . ALA B 1 139 ? -7.121 -21.594 -22 1 70.69 139 ALA B O 1
ATOM 2244 N N . LYS B 1 140 ? -6.695 -21.516 -19.969 1 58.53 140 LYS B N 1
ATOM 2245 C CA . LYS B 1 140 ? -5.957 -22.781 -20.016 1 58.53 140 LYS B CA 1
ATOM 2246 C C . LYS B 1 140 ? -6.867 -23.969 -19.703 1 58.53 140 LYS B C 1
ATOM 2248 O O . LYS B 1 140 ? -7.777 -23.859 -18.891 1 58.53 140 LYS B O 1
#

InterPro domains:
  IPR022620 Domain of unknown function DUF2666 [PF10869] (3-137)

Solvent-accessible surface area (backbone atoms only — not comparable to full-atom values): 15384 Å² total; per-residue (Å²): 128,84,82,34,29,37,39,38,39,37,34,53,91,89,48,69,49,77,50,73,46,77,49,55,97,84,53,50,49,53,57,50,23,23,53,42,23,45,50,41,55,53,38,68,54,48,32,59,73,28,41,96,64,63,60,68,60,49,50,53,55,34,46,74,50,52,61,71,61,90,72,84,78,48,70,66,55,54,44,50,26,54,51,42,65,71,30,68,69,44,53,56,55,43,35,75,76,34,73,47,73,48,47,33,54,54,49,48,15,54,46,42,41,54,45,31,50,52,63,71,52,59,46,74,64,51,28,66,53,43,49,53,33,52,57,51,61,65,70,100,128,83,83,32,29,37,40,39,39,38,36,53,92,89,46,69,49,78,50,71,47,78,50,56,98,83,53,50,48,53,57,51,23,22,54,43,23,45,50,40,56,54,40,67,55,48,32,58,71,26,40,95,66,62,61,68,60,50,50,53,54,37,48,74,50,52,61,68,63,92,72,84,75,50,71,68,55,52,43,51,28,54,53,44,66,71,30,69,68,43,52,55,55,42,34,75,76,33,72,47,74,47,46,33,53,53,49,48,13,52,45,42,41,54,44,31,52,51,63,70,53,59,46,74,63,52,28,66,54,42,51,52,33,51,56,55,60,65,71,100